Protein AF-0000000069516960 (afdb_homodimer)

Solvent-accessible surface area (backbone atoms only — not comparable to full-atom values): 20291 Å² total; per-residue (Å²): 134,79,60,69,44,75,90,79,41,52,69,69,58,47,50,52,51,50,52,52,50,37,55,74,71,63,52,59,61,65,49,45,39,64,56,49,42,73,34,39,52,69,73,59,33,48,58,57,66,70,44,62,74,88,46,57,49,35,44,70,58,50,51,49,53,52,35,54,74,70,60,59,41,35,65,50,21,46,49,44,39,75,62,63,73,78,55,90,90,55,54,47,60,55,44,50,53,53,38,50,51,22,46,48,46,19,35,56,63,68,68,46,87,42,47,67,51,46,53,29,34,56,50,27,52,53,51,58,70,71,52,55,68,70,62,50,58,71,48,50,82,53,53,81,68,61,42,47,42,68,62,49,20,52,54,51,44,50,52,52,53,54,49,55,51,51,59,61,67,56,64,84,62,77,74,68,72,83,128,132,80,60,69,42,76,88,78,40,52,68,70,57,48,48,52,50,49,51,51,50,36,54,73,69,63,53,60,61,64,48,45,37,64,57,49,42,72,34,41,53,70,73,58,33,49,58,58,66,71,45,61,75,90,47,57,49,34,46,69,58,51,52,49,52,53,36,56,74,69,61,60,42,33,66,50,21,46,50,45,41,74,64,64,73,79,54,90,91,56,52,47,59,56,44,50,52,52,37,49,51,22,45,49,46,19,34,56,63,70,69,44,87,42,45,69,51,46,54,28,35,55,50,26,52,53,52,57,71,71,52,54,69,69,62,49,58,70,48,48,81,53,53,80,67,59,43,48,42,68,60,50,21,53,54,51,44,49,51,52,53,55,49,53,52,52,58,62,69,56,64,81,64,78,73,67,73,82,127

InterPro domains:
  IPR038269 SCAN domain superfamily [G3DSA:1.10.4020.10] (69-161)

Foldseek 3Di:
DAADDCVVDNPLVVVLVLVVVCVVVPPDLQCSLVVNLVRYDPVLNVQLVPDDPVCSSPVVVSSVSSCVVVPVALVVLVCCLVPPDDDVPDDPVVVVSVNVSSVCSNCVRLPNDDDVLVVQQVVLVVVLVVDDPVLCVVCPPCSSNDSGVVVVCVSVVVVVVVVVVVVVVPDPPPPDDDD/DAADDCVVDNPLVVVVVLVVVCVVVPPDLQCSQVVNLVRYDPVLNVQLVPDDPVCSSPVVVSSVSSCVVVPVALVVLVCCLVPPDDDVPHDPVVVVSVNVSSVCSNCVRLPNDDDVLVVQQVVLVVVLVVDDPVLCVVCPPCSSNDSGVVVVCVSVVVVVVVVVVVVVVPDPPPPPDDD

Organism: Araneus ventricosus (NCBI:txid182803)

Structure (mmCIF, N/CA/C/O backbone):
data_AF-0000000069516960-model_v1
#
loop_
_entity.id
_entity.type
_entity.pdbx_description
1 polymer 'SCAN box domain-containing protein'
#
loop_
_atom_site.group_PDB
_atom_site.id
_atom_site.type_symbol
_atom_site.label_atom_id
_atom_site.label_alt_id
_atom_site.label_comp_id
_atom_site.label_asym_id
_atom_site.label_entity_id
_atom_site.label_seq_id
_atom_site.pdbx_PDB_ins_code
_atom_site.Cartn_x
_atom_site.Cartn_y
_atom_site.Cartn_z
_atom_site.occupancy
_atom_site.B_iso_or_equiv
_atom_site.auth_seq_id
_atom_site.auth_comp_id
_atom_site.auth_asym_id
_atom_site.auth_atom_id
_atom_site.pdbx_PDB_model_num
ATOM 1 N N . MET A 1 1 ? -5.438 26.172 19.438 1 83 1 MET A N 1
ATOM 2 C CA . MET A 1 1 ? -4.469 25.5 18.562 1 83 1 MET A CA 1
ATOM 3 C C . MET A 1 1 ? -3.23 26.359 18.359 1 83 1 MET A C 1
ATOM 5 O O . MET A 1 1 ? -3.328 27.594 18.312 1 83 1 MET A O 1
ATOM 9 N N . GLN A 1 2 ? -2.117 25.703 18.266 1 89.94 2 GLN A N 1
ATOM 10 C CA . GLN A 1 2 ? -0.841 26.391 18.062 1 89.94 2 GLN A CA 1
ATOM 11 C C . GLN A 1 2 ? -0.712 26.906 16.641 1 89.94 2 GLN A C 1
ATOM 13 O O . GLN A 1 2 ? -1.302 26.359 15.711 1 89.94 2 GLN A O 1
ATOM 18 N N . LYS A 1 3 ? 0.005 28.031 16.578 1 95.88 3 LYS A N 1
ATOM 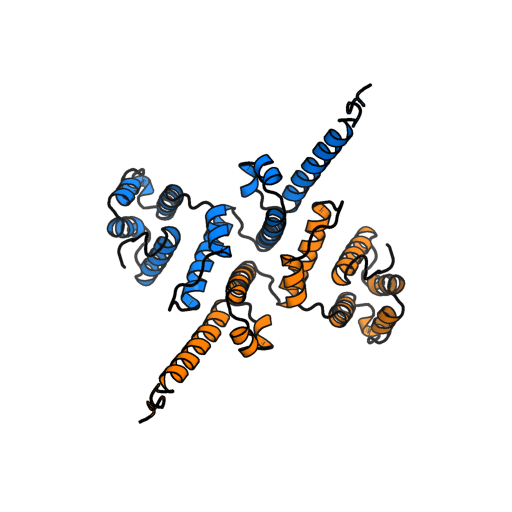19 C CA . LYS A 1 3 ? 0.281 28.594 15.258 1 95.88 3 LYS A CA 1
ATOM 20 C C . LYS A 1 3 ? 1.11 27.625 14.422 1 95.88 3 LYS A C 1
ATOM 22 O O . LYS A 1 3 ? 1.854 26.797 14.961 1 95.88 3 LYS A O 1
ATOM 27 N N . TYR A 1 4 ? 0.961 27.812 13.133 1 96.5 4 TYR A N 1
ATOM 28 C CA . TYR A 1 4 ? 1.667 26.938 12.203 1 96.5 4 TYR A CA 1
ATOM 29 C C . TYR A 1 4 ? 3.174 27.141 12.297 1 96.5 4 TYR A C 1
ATOM 31 O O . TYR A 1 4 ? 3.652 28.281 12.266 1 96.5 4 TYR A O 1
ATOM 39 N N . ASP A 1 5 ? 3.836 26.094 12.492 1 93.31 5 ASP A N 1
ATOM 40 C CA . ASP A 1 5 ? 5.293 26.031 12.484 1 93.31 5 ASP A CA 1
ATOM 41 C C . ASP A 1 5 ? 5.785 24.875 11.609 1 93.31 5 ASP A C 1
ATOM 43 O O . ASP A 1 5 ? 5.617 23.703 11.953 1 93.31 5 ASP A O 1
ATOM 47 N N . ALA A 1 6 ? 6.461 25.25 10.508 1 90.19 6 ALA A N 1
ATOM 48 C CA . ALA A 1 6 ? 6.906 24.281 9.516 1 90.19 6 ALA A CA 1
ATOM 49 C C . ALA A 1 6 ? 7.91 23.297 10.125 1 90.19 6 ALA A C 1
ATOM 51 O O . ALA A 1 6 ? 8.109 22.203 9.594 1 90.19 6 ALA A O 1
ATOM 52 N N . GLN A 1 7 ? 8.531 23.641 11.172 1 88.56 7 GLN A N 1
ATOM 53 C CA . GLN A 1 7 ? 9.523 22.781 11.82 1 88.56 7 GLN A CA 1
ATOM 54 C C . GLN A 1 7 ? 8.844 21.688 12.633 1 88.56 7 GLN A C 1
ATOM 56 O O . GLN A 1 7 ? 9.461 20.656 12.93 1 88.56 7 GLN A O 1
ATOM 61 N N . VAL A 1 8 ? 7.617 21.953 12.992 1 86.19 8 VAL A N 1
ATOM 62 C CA . VAL A 1 8 ? 6.891 21.031 13.844 1 86.19 8 VAL A CA 1
ATOM 63 C C . VAL A 1 8 ? 6.078 20.062 12.984 1 86.19 8 VAL A C 1
ATOM 65 O O . VAL A 1 8 ? 6.07 18.859 13.234 1 86.19 8 VAL A O 1
ATOM 68 N N . ALA A 1 9 ? 5.371 20.594 12.023 1 89.5 9 ALA A N 1
ATOM 69 C CA . ALA A 1 9 ? 4.512 19.781 11.164 1 89.5 9 ALA A CA 1
ATOM 70 C C . ALA A 1 9 ? 4.449 20.375 9.75 1 89.5 9 ALA A C 1
ATOM 72 O O . ALA A 1 9 ? 4.434 21.594 9.578 1 89.5 9 ALA A O 1
ATOM 73 N N . ASP A 1 10 ? 4.391 19.453 8.812 1 94.56 10 ASP A N 1
ATOM 74 C CA . ASP A 1 10 ? 4.18 20 7.469 1 94.56 10 ASP A CA 1
ATOM 75 C C . ASP A 1 10 ? 2.76 20.531 7.309 1 94.56 10 ASP A C 1
ATOM 77 O O . ASP A 1 10 ? 1.896 20.281 8.148 1 94.56 10 ASP A O 1
ATOM 81 N N . ILE A 1 11 ? 2.498 21.219 6.301 1 97.19 11 ILE A N 1
ATOM 82 C CA . ILE A 1 11 ? 1.261 21.969 6.113 1 97.19 11 ILE A CA 1
ATOM 83 C C . ILE A 1 11 ? 0.075 21.016 6.074 1 97.19 11 ILE A C 1
ATOM 85 O O . ILE A 1 11 ? -0.999 21.312 6.598 1 97.19 11 ILE A O 1
ATOM 89 N N . SER A 1 12 ? 0.239 19.859 5.414 1 97.88 12 SER A N 1
ATOM 90 C CA . SER A 1 12 ? -0.863 18.906 5.301 1 97.88 12 SER A CA 1
ATOM 91 C C . SER A 1 12 ? -1.293 18.391 6.668 1 97.88 12 SER A C 1
ATOM 93 O O . SER A 1 12 ? -2.488 18.312 6.961 1 97.88 12 SER A O 1
ATOM 95 N N . LEU A 1 13 ? -0.365 18.062 7.484 1 96.19 13 LEU A N 1
ATOM 96 C CA . LEU A 1 13 ? -0.66 17.578 8.828 1 96.19 13 LEU A CA 1
ATOM 97 C C . LEU A 1 13 ? -1.259 18.703 9.688 1 96.19 13 LEU A C 1
ATOM 99 O O . LEU A 1 13 ? -2.18 18.453 10.469 1 96.19 13 LEU A O 1
ATOM 103 N N . TYR A 1 14 ? -0.692 19.859 9.578 1 97.19 14 TYR A N 1
ATOM 104 C CA . TYR A 1 14 ? -1.235 21 10.312 1 97.19 14 TYR A CA 1
ATOM 105 C C . TYR A 1 14 ? -2.705 21.219 9.977 1 97.19 14 TYR A C 1
ATOM 107 O O . TYR A 1 14 ? -3.527 21.438 10.867 1 97.19 14 TYR A O 1
ATOM 115 N N . LEU A 1 15 ? -2.977 21.141 8.711 1 97.88 15 LEU A N 1
ATOM 116 C CA . LEU A 1 15 ? -4.352 21.328 8.266 1 97.88 15 LEU A CA 1
ATOM 117 C C . LEU A 1 15 ? -5.254 20.219 8.797 1 97.88 15 LEU A C 1
ATOM 119 O O . LEU A 1 15 ? -6.395 20.484 9.195 1 97.88 15 LEU A O 1
ATOM 123 N N . ALA A 1 16 ? -4.785 19.047 8.82 1 96.56 16 ALA A N 1
ATOM 124 C CA . ALA A 1 16 ? -5.562 17.922 9.367 1 96.56 16 ALA A CA 1
ATOM 125 C C . ALA A 1 16 ? -5.875 18.141 10.844 1 96.56 16 ALA A C 1
ATOM 127 O O . ALA A 1 16 ? -6.992 17.875 11.289 1 96.56 16 ALA A O 1
ATOM 128 N N . MET A 1 17 ? -4.914 18.609 11.562 1 95.25 17 MET A N 1
ATOM 129 C CA . MET A 1 17 ? -5.098 18.906 12.977 1 95.25 17 MET A CA 1
ATOM 130 C C . MET A 1 17 ? -6.082 20.047 13.172 1 95.25 17 MET A C 1
ATOM 132 O O . MET A 1 17 ? -6.941 20 14.055 1 95.25 17 MET A O 1
ATOM 136 N N . PHE A 1 18 ? -5.969 21.047 12.375 1 97.5 18 PHE A N 1
ATOM 137 C CA . PHE A 1 18 ? -6.883 22.188 12.414 1 97.5 18 PHE A CA 1
ATOM 138 C C . PHE A 1 18 ? -8.32 21.734 12.188 1 97.5 18 PHE A C 1
ATOM 140 O O . PHE A 1 18 ? -9.219 22.109 12.938 1 97.5 18 PHE A O 1
ATOM 147 N N . GLU A 1 19 ? -8.484 20.875 11.18 1 97 19 GLU A N 1
ATOM 148 C CA . GLU A 1 19 ? -9.812 20.375 10.836 1 97 19 GLU A CA 1
ATOM 149 C C . GLU A 1 19 ? -10.414 19.578 11.992 1 97 19 GLU A C 1
ATOM 151 O O . GLU A 1 19 ? -11.594 19.75 12.32 1 97 19 GLU A O 1
ATOM 156 N N . ARG A 1 20 ? -9.633 18.797 12.523 1 94.38 20 ARG A N 1
ATOM 157 C CA . ARG A 1 20 ? -10.102 18 13.648 1 94.38 20 ARG A CA 1
ATOM 158 C C . ARG A 1 20 ? -10.523 18.891 14.812 1 94.38 20 ARG A C 1
ATOM 160 O O . ARG A 1 20 ? -11.57 18.672 15.422 1 94.38 20 ARG A O 1
ATOM 167 N N . GLN A 1 21 ? -9.719 19.828 15.125 1 95.38 21 GLN A N 1
ATOM 168 C CA . GLN A 1 21 ? -10.016 20.75 16.219 1 95.38 21 GLN A CA 1
ATOM 169 C C . GLN A 1 21 ? -11.258 21.578 15.922 1 95.38 21 GLN A C 1
ATOM 171 O O . GLN A 1 21 ? -12.102 21.781 16.797 1 95.38 21 GLN A O 1
ATOM 176 N N . ALA A 1 22 ? -11.328 22.031 14.742 1 96.75 22 ALA A N 1
ATOM 177 C CA . ALA A 1 22 ? -12.484 22.812 14.328 1 96.75 22 ALA A CA 1
ATOM 178 C C . ALA A 1 22 ? -13.773 22.016 14.453 1 96.75 22 ALA A C 1
ATOM 180 O O . ALA A 1 22 ? -14.797 22.531 14.914 1 96.75 22 ALA A O 1
ATOM 181 N N . ARG A 1 23 ? -13.734 20.766 14.078 1 96.12 23 ARG A N 1
ATOM 182 C CA . ARG A 1 23 ? -14.906 19.906 14.18 1 96.12 23 ARG A CA 1
ATOM 183 C C . ARG A 1 23 ? -15.266 19.641 15.633 1 96.12 23 ARG A C 1
ATOM 185 O O . ARG A 1 23 ? -16.438 19.688 16 1 96.12 23 ARG A O 1
ATOM 192 N N . THR A 1 24 ? -14.281 19.375 16.391 1 95.56 24 THR A N 1
ATOM 193 C CA . THR A 1 24 ? -14.5 19.094 17.812 1 95.56 24 THR A CA 1
ATOM 194 C C . THR A 1 24 ? -15.094 20.312 18.516 1 95.56 24 THR A C 1
ATOM 196 O O . THR A 1 24 ? -15.961 20.172 19.375 1 95.56 24 THR A O 1
ATOM 199 N N . ALA A 1 25 ? -14.641 21.453 18.156 1 96.31 25 ALA A N 1
ATOM 200 C CA . ALA A 1 25 ? -15.117 22.719 18.734 1 96.31 25 ALA A CA 1
ATOM 201 C C . ALA A 1 25 ? -16.422 23.156 18.078 1 96.31 25 ALA A C 1
ATOM 203 O O . ALA A 1 25 ? -16.969 24.219 18.422 1 96.31 25 ALA A O 1
ATOM 204 N N . GLU A 1 26 ? -16.906 22.359 17.047 1 96.62 26 GLU A N 1
ATOM 205 C CA . GLU A 1 26 ? -18.172 22.578 16.359 1 96.62 26 GLU A CA 1
ATOM 206 C C . GLU A 1 26 ? -18.203 23.969 15.703 1 96.62 26 GLU A C 1
ATOM 208 O O . GLU A 1 26 ? -19.203 24.672 15.766 1 96.62 26 GLU A O 1
ATOM 213 N N . ILE A 1 27 ? -17.094 24.297 15.25 1 96.31 27 ILE A N 1
ATOM 214 C CA . ILE A 1 27 ? -17.016 25.547 14.484 1 96.31 27 ILE A CA 1
ATOM 215 C C . ILE A 1 27 ? -17.656 25.344 13.117 1 96.31 27 ILE A C 1
ATOM 217 O O . ILE A 1 27 ? -17.406 24.344 12.445 1 96.31 27 ILE A O 1
ATOM 221 N N . GLU A 1 28 ? -18.484 26.312 12.695 1 96.19 28 GLU A N 1
ATOM 222 C CA . GLU A 1 28 ? -19.094 26.25 11.367 1 96.19 28 GLU A CA 1
ATOM 223 C C . GLU A 1 28 ? -18.031 26.297 10.273 1 96.19 28 GLU A C 1
ATOM 225 O O . GLU A 1 28 ? -17.062 27.062 10.367 1 96.19 28 GLU A O 1
ATOM 230 N N . GLU A 1 29 ? -18.172 25.547 9.211 1 95.25 29 GLU A N 1
ATOM 231 C CA . GLU A 1 29 ? -17.188 25.453 8.148 1 95.25 29 GLU A CA 1
ATOM 232 C C . GLU A 1 29 ? -16.953 26.797 7.473 1 95.25 29 GLU A C 1
ATOM 234 O O . GLU A 1 29 ? -15.852 27.078 7 1 95.25 29 GLU A O 1
ATOM 239 N N . SER A 1 30 ? -18.016 27.594 7.445 1 93.44 30 SER A N 1
ATOM 240 C CA . SER A 1 30 ? -17.906 28.906 6.824 1 93.44 30 SER A CA 1
ATOM 241 C C . SER A 1 30 ? -16.922 29.797 7.562 1 93.44 30 SER A C 1
ATOM 243 O O . SER A 1 30 ? -16.438 30.781 7.02 1 93.44 30 SER A O 1
ATOM 245 N N . GLU A 1 31 ? -16.578 29.406 8.766 1 95.88 31 GLU A N 1
ATOM 246 C CA . GLU A 1 31 ? -15.664 30.203 9.586 1 95.88 31 GLU A CA 1
ATOM 247 C C . GLU A 1 31 ? -14.258 29.609 9.594 1 95.88 31 GLU A C 1
ATOM 249 O O . GLU A 1 31 ? -13.328 30.219 10.125 1 95.88 31 GLU A O 1
ATOM 254 N N . TRP A 1 32 ? -14.039 28.422 8.977 1 97.56 32 TRP A N 1
ATOM 255 C CA . TRP A 1 32 ? -12.773 27.688 9.047 1 97.56 32 TRP A CA 1
ATOM 256 C C . TRP A 1 32 ? -11.641 28.516 8.453 1 97.56 32 TRP A C 1
ATOM 258 O O . TRP A 1 32 ? -10.547 28.594 9.023 1 97.56 32 TRP A O 1
ATOM 268 N N . VAL A 1 33 ? -11.898 29.203 7.391 1 97.31 33 VAL A N 1
ATOM 269 C CA . VAL A 1 33 ? -10.852 29.922 6.676 1 97.31 33 VAL A CA 1
ATOM 270 C C . VAL A 1 33 ? -10.344 31.078 7.535 1 97.31 33 VAL A C 1
ATOM 272 O O . VAL A 1 33 ? -9.133 31.281 7.668 1 97.31 33 VAL A O 1
ATOM 275 N N . SER A 1 34 ? -11.273 31.844 8.086 1 95.31 34 SER A N 1
ATOM 276 C CA . SER A 1 34 ? -10.891 33 8.914 1 95.31 34 SER A CA 1
ATOM 277 C C . SER A 1 34 ? -10.094 32.531 10.133 1 95.31 34 SER A C 1
ATOM 279 O O . SER A 1 34 ? -9.117 33.188 10.516 1 95.31 34 SER A O 1
ATOM 281 N N . GLN A 1 35 ? -10.539 31.438 10.734 1 96.44 35 GLN A N 1
ATOM 282 C CA . GLN A 1 35 ? -9.82 30.906 11.891 1 96.44 35 GLN A CA 1
ATOM 283 C C . GLN A 1 35 ? -8.43 30.422 11.5 1 96.44 35 GLN A C 1
ATOM 285 O O . GLN A 1 35 ? -7.461 30.656 12.227 1 96.44 35 GLN A O 1
ATOM 290 N N . LEU A 1 36 ? -8.344 29.766 10.367 1 97.44 36 LEU A N 1
ATOM 291 C CA . LEU A 1 36 ? -7.074 29.25 9.883 1 97.44 36 LEU A CA 1
ATOM 292 C C . LEU A 1 36 ? -6.098 30.391 9.602 1 97.44 36 LEU A C 1
ATOM 294 O O . LEU A 1 36 ? -4.922 30.297 9.961 1 97.44 36 LEU A O 1
ATOM 298 N N . MET A 1 37 ? -6.539 31.453 9.023 1 96.12 37 MET A N 1
ATOM 299 C CA . MET A 1 37 ? -5.703 32.594 8.672 1 96.12 37 MET A CA 1
ATOM 300 C C . MET A 1 37 ? -5.035 33.188 9.914 1 96.12 37 MET A C 1
ATOM 302 O O . MET A 1 37 ? -3.889 33.625 9.852 1 96.12 37 MET A O 1
ATOM 306 N N . ALA A 1 38 ? -5.742 33.125 11.008 1 96.12 38 ALA A N 1
ATOM 307 C CA . ALA A 1 38 ? -5.238 33.688 12.258 1 96.12 38 ALA A CA 1
ATOM 308 C C . ALA A 1 38 ? -4.098 32.844 12.82 1 96.12 38 ALA A C 1
ATOM 310 O O . ALA A 1 38 ? -3.324 33.312 13.656 1 96.12 38 ALA A O 1
ATOM 311 N N . LEU A 1 39 ? -4.023 31.656 12.336 1 97.12 39 LEU A N 1
ATOM 312 C CA . LEU A 1 39 ? -3.045 30.719 12.875 1 97.12 39 LEU A CA 1
ATOM 313 C C . LEU A 1 39 ? -1.838 30.594 11.953 1 97.12 39 LEU A C 1
ATOM 315 O O . LEU A 1 39 ? -0.851 29.938 12.297 1 97.12 39 LEU A O 1
ATOM 319 N N . LEU A 1 40 ? -1.839 31.281 10.766 1 97.38 40 LEU A N 1
ATOM 320 C CA . LEU A 1 40 ? -0.785 31.125 9.766 1 97.38 40 LEU A CA 1
ATOM 321 C C . LEU A 1 40 ? 0.135 32.344 9.766 1 97.38 40 LEU A C 1
ATOM 323 O O . LEU A 1 40 ? -0.283 33.438 10.141 1 97.38 40 LEU A O 1
ATOM 327 N N . PRO A 1 41 ? 1.404 32.125 9.391 1 96.19 41 PRO A N 1
ATOM 328 C CA . PRO A 1 41 ? 2.283 33.281 9.172 1 96.19 41 PRO A CA 1
ATOM 329 C C . PRO A 1 41 ? 1.752 34.25 8.109 1 96.19 41 PRO A C 1
ATOM 331 O O . PRO A 1 41 ? 0.946 33.844 7.262 1 96.19 41 PRO A O 1
ATOM 334 N N . LEU A 1 42 ? 2.248 35.438 8.125 1 94.44 42 LEU A N 1
ATOM 335 C CA . LEU A 1 42 ? 1.75 36.5 7.285 1 94.44 42 LEU A CA 1
ATOM 336 C C . LEU A 1 42 ? 1.863 36.156 5.809 1 94.44 42 LEU A C 1
ATOM 338 O O . LEU A 1 42 ? 0.971 36.469 5.02 1 94.44 42 LEU A O 1
ATOM 342 N N . ASP A 1 43 ? 2.859 35.5 5.438 1 94.88 43 ASP A N 1
ATOM 343 C CA . ASP A 1 43 ? 3.074 35.188 4.027 1 94.88 43 ASP A CA 1
ATOM 344 C C . ASP A 1 43 ? 2.033 34.188 3.529 1 94.88 43 ASP A C 1
ATOM 346 O O . ASP A 1 43 ? 1.566 34.281 2.393 1 94.88 43 ASP A O 1
ATOM 350 N N . LEU A 1 44 ? 1.616 33.25 4.328 1 96.12 44 LEU A N 1
ATOM 351 C CA . LEU A 1 44 ? 0.593 32.281 3.955 1 96.12 44 LEU A CA 1
ATOM 352 C C . LEU A 1 44 ? -0.796 32.906 4.012 1 96.12 44 LEU A C 1
ATOM 354 O O . LEU A 1 44 ? -1.64 32.625 3.152 1 96.12 44 LEU A O 1
ATOM 358 N N . ALA A 1 45 ? -0.982 33.75 4.996 1 95.81 45 ALA A N 1
ATOM 359 C CA . ALA A 1 45 ? -2.25 34.469 5.078 1 95.81 45 ALA A CA 1
ATOM 360 C C . ALA A 1 45 ? -2.477 35.312 3.836 1 95.81 45 ALA A C 1
ATOM 362 O O . ALA A 1 45 ? -3.602 35.438 3.342 1 95.81 45 ALA A O 1
ATOM 363 N N . GLN A 1 46 ? -1.432 35.844 3.352 1 95.38 46 GLN A N 1
ATOM 364 C CA . GLN A 1 46 ? -1.509 36.719 2.176 1 95.38 46 GLN A CA 1
ATOM 365 C C . GLN A 1 46 ? -1.911 35.906 0.938 1 95.38 46 GLN A C 1
ATOM 367 O O . GLN A 1 46 ? -2.619 36.438 0.067 1 95.38 46 GLN A O 1
ATOM 372 N N . ILE A 1 47 ? -1.488 34.719 0.874 1 95.88 47 ILE A N 1
ATOM 373 C CA . ILE A 1 47 ? -1.86 33.844 -0.232 1 95.88 47 ILE A CA 1
ATOM 374 C C . ILE A 1 47 ? -3.373 33.625 -0.234 1 95.88 47 ILE A C 1
ATOM 376 O O . ILE A 1 47 ? -4.004 33.625 -1.293 1 95.88 47 ILE A O 1
ATOM 380 N N . ILE A 1 48 ? -3.914 33.5 0.899 1 96.31 48 ILE A N 1
ATOM 381 C CA . ILE A 1 48 ? -5.348 33.281 1.048 1 96.31 48 ILE A CA 1
ATOM 382 C C . ILE A 1 48 ? -6.113 34.562 0.694 1 96.31 48 ILE A C 1
ATOM 384 O O . ILE A 1 48 ? -7.117 34.5 -0.025 1 96.31 48 ILE A O 1
ATOM 388 N N . ILE A 1 49 ? -5.586 35.656 1.092 1 94.94 49 ILE A N 1
ATOM 389 C CA . ILE A 1 49 ? -6.254 36.938 0.895 1 94.94 49 ILE A CA 1
ATOM 390 C C . ILE A 1 49 ? -6.32 37.281 -0.596 1 94.94 49 ILE A C 1
ATOM 392 O O . ILE A 1 49 ? -7.27 37.906 -1.059 1 94.94 49 ILE A O 1
ATOM 396 N N . LYS A 1 50 ? -5.391 36.75 -1.317 1 95.44 50 LYS A N 1
ATOM 397 C CA . LYS A 1 50 ? -5.305 37.031 -2.746 1 95.44 50 LYS A CA 1
ATOM 398 C C . LYS A 1 50 ? -6.32 36.219 -3.535 1 95.44 50 LYS A C 1
ATOM 400 O O . LYS A 1 50 ? -6.562 36.5 -4.715 1 95.44 50 LYS A O 1
ATOM 405 N N . GLU A 1 51 ? -6.93 35.281 -2.855 1 95.44 51 GLU A N 1
ATOM 406 C CA . GLU A 1 51 ? -7.961 34.469 -3.51 1 95.44 51 GLU A CA 1
ATOM 407 C C . GLU A 1 51 ? -9.25 35.281 -3.693 1 95.44 51 GLU A C 1
ATOM 409 O O . GLU A 1 51 ? -9.523 36.188 -2.922 1 95.44 51 GLU A O 1
ATOM 414 N N . PRO A 1 52 ? -10.016 34.906 -4.773 1 94.75 52 PRO A N 1
ATOM 415 C CA . PRO A 1 52 ? -11.297 35.594 -4.973 1 94.75 52 PRO A CA 1
ATOM 416 C C . PRO A 1 52 ? -12.188 35.562 -3.732 1 94.75 52 PRO A C 1
ATOM 418 O O . PRO A 1 52 ? -12.195 34.562 -3.006 1 94.75 52 PRO A O 1
ATOM 421 N N . GLU A 1 53 ? -12.969 36.562 -3.523 1 91.5 53 GLU A N 1
ATOM 422 C CA . GLU A 1 53 ? -13.797 36.719 -2.328 1 91.5 53 GLU A CA 1
ATOM 423 C C . GLU A 1 53 ? -14.805 35.594 -2.195 1 91.5 53 GLU A C 1
ATOM 425 O O . GLU A 1 53 ? -15.133 35.188 -1.082 1 91.5 53 GLU A O 1
ATOM 430 N N . ASP A 1 54 ? -15.281 35.156 -3.285 1 92.44 54 ASP A N 1
ATOM 431 C CA . ASP A 1 54 ? -16.328 34.156 -3.262 1 92.44 54 ASP A CA 1
ATOM 432 C C . ASP A 1 54 ? -15.758 32.812 -2.797 1 92.44 54 ASP A C 1
ATOM 434 O O . ASP A 1 54 ? -16.516 31.906 -2.432 1 92.44 54 ASP A O 1
ATOM 438 N N . LYS A 1 55 ? -14.398 32.719 -2.713 1 92.44 55 LYS A N 1
ATOM 439 C CA . LYS A 1 55 ? -13.758 31.484 -2.314 1 92.44 55 LYS A CA 1
ATOM 440 C C . LYS A 1 55 ? -13.336 31.531 -0.848 1 92.44 55 LYS A C 1
ATOM 442 O O . LYS A 1 55 ? -12.906 30.516 -0.29 1 92.44 55 LYS A O 1
ATOM 447 N N . MET A 1 56 ? -13.547 32.594 -0.196 1 90.62 56 MET A N 1
ATOM 448 C CA . MET A 1 56 ? -13.047 32.812 1.162 1 90.62 56 MET A CA 1
ATOM 449 C C . MET A 1 56 ? -13.844 31.984 2.166 1 90.62 56 MET A C 1
ATOM 451 O O . MET A 1 56 ? -13.406 31.781 3.301 1 90.62 56 MET A O 1
ATOM 455 N N . LYS A 1 57 ? -14.969 31.406 1.788 1 92.69 57 LYS A N 1
ATOM 456 C CA . LYS A 1 57 ? -15.742 30.531 2.674 1 92.69 57 LYS A CA 1
ATOM 457 C C . LYS A 1 57 ? -15.617 29.078 2.266 1 92.69 57 LYS A C 1
ATOM 459 O O . LYS A 1 57 ? -16.188 28.188 2.906 1 92.69 57 LYS A O 1
ATOM 464 N N . ASP A 1 58 ? -14.867 28.922 1.241 1 96.06 58 ASP A N 1
ATOM 465 C CA . ASP A 1 58 ? -14.641 27.578 0.726 1 96.06 58 ASP A CA 1
ATOM 466 C C . ASP A 1 58 ? -13.336 26.984 1.262 1 96.06 58 ASP A C 1
ATOM 468 O O . ASP A 1 58 ? -12.297 27.062 0.602 1 96.06 58 ASP A O 1
ATOM 472 N N . TYR A 1 59 ? -13.422 26.328 2.369 1 97.38 59 TYR A N 1
ATOM 473 C CA . TYR A 1 59 ? -12.234 25.797 3.025 1 97.38 59 TYR A CA 1
ATOM 474 C C . TYR A 1 59 ? -11.492 24.812 2.115 1 97.38 59 TYR A C 1
ATOM 476 O O . TYR A 1 59 ? -10.266 24.812 2.076 1 97.38 59 TYR A O 1
ATOM 484 N N . LEU A 1 60 ? -12.227 24.016 1.402 1 95.62 60 LEU A N 1
ATOM 485 C CA . LEU A 1 60 ? -11.609 23.016 0.542 1 95.62 60 LEU A CA 1
ATOM 486 C C . LEU A 1 60 ? -10.758 23.672 -0.535 1 95.62 60 LEU A C 1
ATOM 488 O O . LEU A 1 60 ? -9.672 23.172 -0.863 1 95.62 60 LEU A O 1
ATOM 492 N N . HIS A 1 61 ? -11.305 24.766 -1.035 1 96.75 61 HIS A N 1
ATOM 493 C CA . HIS A 1 61 ? -10.547 25.5 -2.031 1 96.75 61 HIS A CA 1
ATOM 494 C C . HIS A 1 61 ? -9.258 26.062 -1.436 1 96.75 61 HIS A C 1
ATOM 496 O O . HIS A 1 61 ? -8.18 25.906 -2.018 1 96.75 61 HIS A O 1
ATOM 502 N N . ILE A 1 62 ? -9.328 26.656 -0.3 1 97.56 62 ILE A N 1
ATOM 503 C CA . ILE A 1 62 ? -8.188 27.281 0.357 1 97.56 62 ILE A CA 1
ATOM 504 C C . ILE A 1 62 ? -7.16 26.219 0.735 1 97.56 62 ILE A C 1
ATOM 506 O O . ILE A 1 62 ? -5.957 26.422 0.572 1 97.56 62 ILE A O 1
ATOM 510 N N . LYS A 1 63 ? -7.664 25.141 1.294 1 97.38 63 LYS A N 1
ATOM 511 C CA . LYS A 1 63 ? -6.797 24.016 1.588 1 97.38 63 LYS A CA 1
ATOM 512 C C . LYS A 1 63 ? -5.996 23.594 0.355 1 97.38 63 LYS A C 1
ATOM 514 O O . LYS A 1 63 ? -4.785 23.375 0.44 1 97.38 63 LYS A O 1
ATOM 519 N N . GLY A 1 64 ? -6.66 23.5 -0.777 1 96.62 64 GLY A N 1
ATOM 520 C CA . GLY A 1 64 ? -6.004 23.156 -2.029 1 96.62 64 GLY A CA 1
ATOM 521 C C . GLY A 1 64 ? -4.914 24.141 -2.42 1 96.62 64 GLY A C 1
ATOM 522 O O . GLY A 1 64 ? -3.83 23.734 -2.842 1 96.62 64 GLY A O 1
ATOM 523 N N . VAL A 1 65 ? -5.199 25.422 -2.264 1 96.94 65 VAL A N 1
ATOM 524 C CA . VAL A 1 65 ? -4.258 26.484 -2.596 1 96.94 65 VAL A CA 1
ATOM 525 C C . VAL A 1 65 ? -3.002 26.344 -1.735 1 96.94 65 VAL A C 1
ATOM 527 O O . VAL A 1 65 ? -1.882 26.453 -2.238 1 96.94 65 VAL A O 1
ATOM 530 N N . LEU A 1 66 ? -3.191 26.094 -0.47 1 97.38 66 LEU A N 1
ATOM 531 C CA . LEU A 1 66 ? -2.072 25.969 0.457 1 97.38 66 LEU A CA 1
ATOM 532 C C . LEU A 1 66 ? -1.24 24.734 0.144 1 97.38 66 LEU A C 1
ATOM 534 O O . LEU A 1 66 ? -0.009 24.797 0.116 1 97.38 66 LEU A O 1
ATOM 538 N N . LEU A 1 67 ? -1.877 23.625 -0.09 1 97.56 67 LEU A N 1
ATOM 539 C CA . LEU A 1 67 ? -1.175 22.391 -0.415 1 97.56 67 LEU A CA 1
ATOM 540 C C . LEU A 1 67 ? -0.349 22.562 -1.687 1 97.56 67 LEU A C 1
ATOM 542 O O . LEU A 1 67 ? 0.775 22.062 -1.77 1 97.56 67 LEU A O 1
ATOM 546 N N . GLU A 1 68 ? -0.938 23.297 -2.648 1 95.75 68 GLU A N 1
ATOM 547 C CA . GLU A 1 68 ? -0.226 23.547 -3.896 1 95.75 68 GLU A CA 1
ATOM 548 C C . GLU A 1 68 ? 1.016 24.406 -3.658 1 95.75 68 GLU A C 1
ATOM 550 O O . GLU A 1 68 ? 2.072 24.156 -4.238 1 95.75 68 GLU A O 1
ATOM 555 N N . ARG A 1 69 ? 0.851 25.375 -2.855 1 95.5 69 ARG A N 1
ATOM 556 C CA . ARG A 1 69 ? 1.961 26.266 -2.529 1 95.5 69 ARG A CA 1
ATOM 557 C C . ARG A 1 69 ? 3.141 25.484 -1.965 1 95.5 69 ARG A C 1
ATOM 559 O O . ARG A 1 69 ? 4.297 25.828 -2.209 1 95.5 69 ARG A O 1
ATOM 566 N N . PHE A 1 70 ? 2.863 24.453 -1.214 1 96.69 70 PHE A N 1
ATOM 567 C CA . PHE A 1 70 ? 3.906 23.672 -0.567 1 96.69 70 PHE A CA 1
ATOM 568 C C . PHE A 1 70 ? 4.223 22.422 -1.378 1 96.69 70 PHE A C 1
ATOM 570 O O . PHE A 1 70 ? 4.844 21.484 -0.87 1 96.69 70 PHE A O 1
ATOM 577 N N . LYS A 1 71 ? 3.709 22.297 -2.611 1 95.75 71 LYS A N 1
ATOM 578 C CA . LYS A 1 71 ? 3.99 21.234 -3.564 1 95.75 71 LYS A CA 1
ATOM 579 C C . LYS A 1 71 ? 3.586 19.875 -3 1 95.75 71 LYS A C 1
ATOM 581 O O . LYS A 1 71 ? 4.32 18.891 -3.145 1 95.75 71 LYS A O 1
ATOM 586 N N . MET A 1 72 ? 2.494 19.938 -2.307 1 96.19 72 MET A N 1
ATOM 587 C CA . MET A 1 72 ? 1.936 18.703 -1.792 1 96.19 72 MET A CA 1
ATOM 588 C C . MET A 1 72 ? 1.122 17.984 -2.865 1 96.19 72 MET A C 1
ATOM 590 O O . MET A 1 72 ? -0.107 17.938 -2.797 1 96.19 72 MET A O 1
ATOM 594 N N . LYS A 1 73 ? 1.821 17.359 -3.76 1 94.75 73 LYS A N 1
ATOM 595 C CA . LYS A 1 73 ? 1.225 16.562 -4.828 1 94.75 73 LYS A CA 1
ATOM 596 C C . LYS A 1 73 ? 1.015 15.125 -4.387 1 94.75 73 LYS A C 1
ATOM 598 O O . LYS A 1 73 ? 1.578 14.688 -3.381 1 94.75 73 LYS A O 1
ATOM 603 N N . PRO A 1 74 ? 0.216 14.391 -5.105 1 95.31 74 PRO A N 1
ATOM 604 C CA . PRO A 1 74 ? -0.028 12.992 -4.73 1 95.31 74 PRO A CA 1
ATOM 605 C C . PRO A 1 74 ? 1.262 12.211 -4.508 1 95.31 74 PRO A C 1
ATOM 607 O O . PRO A 1 74 ? 1.361 11.438 -3.549 1 95.31 74 PRO A O 1
ATOM 610 N N . GLU A 1 75 ? 2.203 12.492 -5.336 1 94.12 75 GLU A N 1
ATOM 611 C CA . GLU A 1 75 ? 3.477 11.789 -5.195 1 94.12 75 GLU A CA 1
ATOM 612 C C . GLU A 1 75 ? 4.168 12.164 -3.887 1 94.12 75 GLU A C 1
ATOM 614 O O . GLU A 1 75 ? 4.797 11.312 -3.246 1 94.12 75 GLU A O 1
ATOM 619 N N . THR A 1 76 ? 4.086 13.391 -3.512 1 96.75 76 THR A N 1
ATOM 620 C CA . THR A 1 76 ? 4.664 13.812 -2.244 1 96.75 76 THR A CA 1
ATOM 621 C C . THR A 1 76 ? 3.986 13.109 -1.073 1 96.75 76 THR A C 1
ATOM 623 O O . THR A 1 76 ? 4.656 12.656 -0.143 1 96.75 76 THR A O 1
ATOM 626 N N . PHE A 1 77 ? 2.664 13.023 -1.149 1 97.69 77 PHE A N 1
ATOM 627 C CA . PHE A 1 77 ? 1.901 12.32 -0.125 1 97.69 77 PHE A CA 1
ATOM 628 C C . PHE A 1 77 ? 2.291 10.844 -0.077 1 97.69 77 PHE A C 1
ATOM 630 O O . PHE A 1 77 ? 2.441 10.273 1.004 1 97.69 77 PHE A O 1
ATOM 637 N N . ARG A 1 78 ? 2.453 10.211 -1.231 1 97.5 78 ARG A N 1
ATOM 638 C CA . ARG A 1 78 ? 2.859 8.812 -1.305 1 97.5 78 ARG A CA 1
ATOM 639 C C . ARG A 1 78 ? 4.195 8.594 -0.6 1 97.5 78 ARG A C 1
ATOM 641 O O . ARG A 1 78 ? 4.344 7.645 0.179 1 97.5 78 ARG A O 1
ATOM 648 N N . VAL A 1 79 ? 5.141 9.492 -0.868 1 96.62 79 VAL A N 1
ATOM 649 C CA . VAL A 1 79 ? 6.473 9.398 -0.285 1 96.62 79 VAL A CA 1
ATOM 650 C C . VAL A 1 79 ? 6.3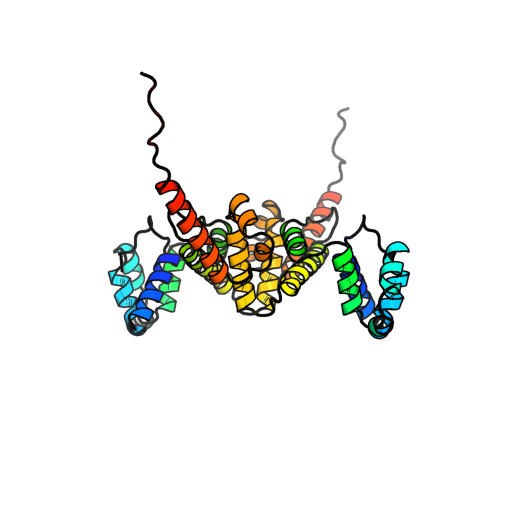87 9.547 1.231 1 96.62 79 VAL A C 1
ATOM 652 O O . VAL A 1 79 ? 6.988 8.766 1.974 1 96.62 79 VAL A O 1
ATOM 655 N N . LYS A 1 80 ? 5.641 10.469 1.688 1 97.56 80 LYS A N 1
ATOM 656 C CA . LYS A 1 80 ? 5.48 10.664 3.125 1 97.56 80 LYS A CA 1
ATOM 657 C C . LYS A 1 80 ? 4.773 9.484 3.771 1 97.56 80 LYS A C 1
ATOM 659 O O . LYS A 1 80 ? 5.137 9.055 4.871 1 97.56 80 LYS A O 1
ATOM 664 N N . PHE A 1 81 ? 3.818 8.914 3.078 1 98.5 81 PHE A N 1
ATOM 665 C CA . PHE A 1 81 ? 3.1 7.758 3.588 1 98.5 81 PHE A CA 1
ATOM 666 C C . PHE A 1 81 ? 4.047 6.578 3.791 1 98.5 81 PHE A C 1
ATOM 668 O O . PHE A 1 81 ? 3.92 5.836 4.766 1 98.5 81 PHE A O 1
ATOM 675 N N . THR A 1 82 ? 4.953 6.449 2.891 1 97 82 THR A N 1
ATOM 676 C CA . THR A 1 82 ? 5.789 5.254 2.895 1 97 82 THR A CA 1
ATOM 677 C C . THR A 1 82 ? 7.062 5.484 3.701 1 97 82 THR A C 1
ATOM 679 O O . THR A 1 82 ? 7.656 4.535 4.219 1 97 82 THR A O 1
ATOM 682 N N . GLN A 1 83 ? 7.43 6.766 3.904 1 96.75 83 GLN A N 1
ATOM 683 C CA . GLN A 1 83 ? 8.758 7 4.457 1 96.75 83 GLN A CA 1
ATOM 684 C C . GLN A 1 83 ? 8.68 7.75 5.781 1 96.75 83 GLN A C 1
ATOM 686 O O . GLN A 1 83 ? 9.656 7.797 6.531 1 96.75 83 GLN A O 1
ATOM 691 N N . HIS A 1 84 ? 7.57 8.375 6.059 1 96.38 84 HIS A N 1
ATOM 692 C CA . HIS A 1 84 ? 7.426 9.133 7.293 1 96.38 84 HIS A CA 1
ATOM 693 C C . HIS A 1 84 ? 7.742 8.273 8.508 1 96.38 84 HIS A C 1
ATOM 695 O O . HIS A 1 84 ? 7.332 7.113 8.578 1 96.38 84 HIS A O 1
ATOM 701 N N . GLN A 1 85 ? 8.5 8.867 9.453 1 94.81 85 GLN A N 1
ATOM 702 C CA . GLN A 1 85 ? 8.93 8.141 10.641 1 94.81 85 GLN A CA 1
ATOM 703 C C . GLN A 1 85 ? 8.258 8.688 11.898 1 94.81 85 GLN A C 1
ATOM 705 O O . GLN A 1 85 ? 7.949 9.883 11.977 1 94.81 85 GLN A O 1
ATOM 710 N N . ARG A 1 86 ? 8.133 7.805 12.758 1 94.94 86 ARG A N 1
ATOM 711 C CA . ARG A 1 86 ? 7.602 8.188 14.062 1 94.94 86 ARG A CA 1
ATOM 712 C C . ARG A 1 86 ? 8.602 9.047 14.828 1 94.94 86 ARG A C 1
ATOM 714 O O . ARG A 1 86 ? 9.789 8.727 14.883 1 94.94 86 ARG A O 1
ATOM 721 N N . LYS A 1 87 ? 8.102 10.117 15.406 1 91.88 87 LYS A N 1
ATOM 722 C CA . LYS A 1 87 ? 8.961 10.984 16.203 1 91.88 87 LYS A CA 1
ATOM 723 C C . LYS A 1 87 ? 9.234 10.375 17.578 1 91.88 87 LYS A C 1
ATOM 725 O O . LYS A 1 87 ? 8.445 9.57 18.078 1 91.88 87 LYS A O 1
ATOM 730 N N . SER A 1 88 ? 10.414 10.797 18.141 1 90.38 88 SER A N 1
ATOM 731 C CA . SER A 1 88 ? 10.758 10.336 19.484 1 90.38 88 SER A CA 1
ATOM 732 C C . SER A 1 88 ? 9.664 10.688 20.484 1 90.38 88 SER A C 1
ATOM 734 O O . SER A 1 88 ? 9.211 11.836 20.531 1 90.38 88 SER A O 1
ATOM 736 N N . GLY A 1 89 ? 9.242 9.688 21.203 1 89.94 89 GLY A N 1
ATOM 737 C CA . GLY A 1 89 ? 8.258 9.93 22.25 1 89.94 89 GLY A CA 1
ATOM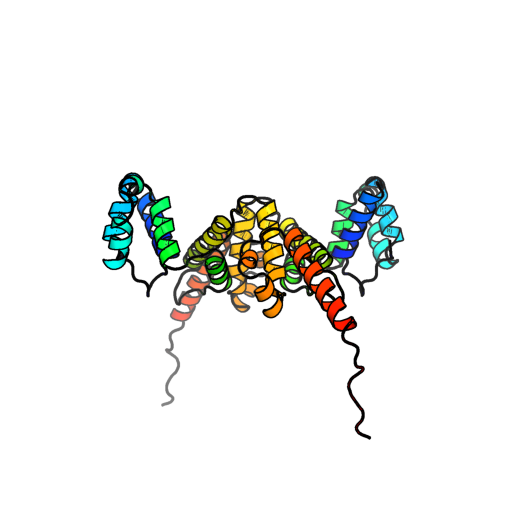 738 C C . GLY A 1 89 ? 6.836 9.977 21.734 1 89.94 89 GLY A C 1
ATOM 739 O O . GLY A 1 89 ? 5.887 10.078 22.516 1 89.94 89 GLY A O 1
ATOM 740 N N . GLU A 1 90 ? 6.695 9.945 20.484 1 94.25 90 GLU A N 1
ATOM 741 C CA . GLU A 1 90 ? 5.371 10 19.875 1 94.25 90 GLU A CA 1
ATOM 742 C C . GLU A 1 90 ? 4.629 8.68 20.047 1 94.25 90 GLU A C 1
ATOM 744 O O . GLU A 1 90 ? 5.219 7.609 19.906 1 94.25 90 GLU A O 1
ATOM 749 N N . LEU A 1 91 ? 3.301 8.805 20.344 1 96.31 91 LEU A N 1
ATOM 750 C CA . LEU A 1 91 ? 2.473 7.605 20.438 1 96.31 91 LEU A CA 1
ATOM 751 C C . LEU A 1 91 ? 2.199 7.027 19.047 1 96.31 91 LEU A C 1
ATOM 753 O O . LEU A 1 91 ? 2.193 7.758 18.062 1 96.31 91 LEU A O 1
ATOM 757 N N . TRP A 1 92 ? 1.959 5.75 19.031 1 97.38 92 TRP A N 1
ATOM 758 C CA . TRP A 1 92 ? 1.646 5.082 17.781 1 97.38 92 TRP A CA 1
ATOM 759 C C . TRP A 1 92 ? 0.331 5.594 17.203 1 97.38 92 TRP A C 1
ATOM 761 O O . TRP A 1 92 ? 0.177 5.691 15.984 1 97.38 92 TRP A O 1
ATOM 771 N N . LYS A 1 93 ? -0.598 5.938 18.078 1 97.44 93 LYS A N 1
ATOM 772 C CA . LYS A 1 93 ? -1.875 6.48 17.625 1 97.44 93 LYS A CA 1
ATOM 773 C C . LYS A 1 93 ? -1.676 7.773 16.844 1 97.44 93 LYS A C 1
ATOM 775 O O . LYS A 1 93 ? -2.404 8.047 15.883 1 97.44 93 LYS A O 1
ATOM 780 N N . GLU A 1 94 ? -0.688 8.531 17.25 1 95.88 94 GLU A N 1
ATOM 781 C CA . GLU A 1 94 ? -0.378 9.781 16.562 1 95.88 94 GLU A CA 1
ATOM 782 C C . GLU A 1 94 ? 0.235 9.508 15.188 1 95.88 94 GLU A C 1
ATOM 784 O O . GLU A 1 94 ? -0.117 10.164 14.211 1 95.88 94 GLU A O 1
ATOM 789 N N . LEU A 1 95 ? 1.152 8.547 15.141 1 97.31 95 LEU A N 1
ATOM 790 C CA . LEU A 1 95 ? 1.733 8.172 13.852 1 97.31 95 LEU A CA 1
ATOM 791 C C . LEU A 1 95 ? 0.652 7.711 12.883 1 97.31 95 LEU A C 1
ATOM 793 O O . LEU A 1 95 ? 0.682 8.07 11.703 1 97.31 95 LEU A O 1
ATOM 797 N N . ILE A 1 96 ? -0.264 6.938 13.352 1 98.25 96 ILE A N 1
ATOM 798 C CA . ILE A 1 96 ? -1.33 6.402 12.516 1 98.25 96 ILE A CA 1
ATOM 799 C C . ILE A 1 96 ? -2.174 7.547 11.961 1 98.25 96 ILE A C 1
ATOM 801 O O . ILE A 1 96 ? -2.576 7.523 10.797 1 98.25 96 ILE A O 1
ATOM 805 N N . PHE A 1 97 ? -2.43 8.516 12.805 1 96.69 97 PHE A N 1
ATOM 806 C CA . PHE A 1 97 ? -3.137 9.711 12.352 1 96.69 97 PHE A CA 1
ATOM 807 C C . PHE A 1 97 ? -2.385 10.383 11.211 1 96.69 97 PHE A C 1
ATOM 809 O O . PHE A 1 97 ? -2.988 10.781 10.211 1 96.69 97 PHE A O 1
ATOM 816 N N . GLU A 1 98 ? -1.106 10.492 11.367 1 97.75 98 GLU A N 1
ATOM 817 C CA . GLU A 1 98 ? -0.275 11.133 10.352 1 97.75 98 GLU A CA 1
ATOM 818 C C . GLU A 1 98 ? -0.268 10.336 9.055 1 97.75 98 GLU A C 1
ATOM 820 O O . GLU A 1 98 ? -0.421 10.906 7.969 1 97.75 98 GLU A O 1
ATOM 825 N N . LEU A 1 99 ? -0.137 9.039 9.195 1 98.5 99 LEU A N 1
ATOM 826 C CA . LEU A 1 99 ? -0.103 8.172 8.023 1 98.5 99 LEU A CA 1
ATOM 827 C C . LEU A 1 99 ? -1.451 8.172 7.309 1 98.5 99 LEU A C 1
ATOM 829 O O . LEU A 1 99 ? -1.507 8.117 6.078 1 98.5 99 LEU A O 1
ATOM 833 N N . ARG A 1 100 ? -2.508 8.227 8.062 1 98.5 100 ARG A N 1
ATOM 834 C CA . ARG A 1 100 ? -3.836 8.312 7.469 1 98.5 100 ARG A CA 1
ATOM 835 C C . ARG A 1 100 ? -3.979 9.578 6.629 1 98.5 100 ARG A C 1
ATOM 837 O O . ARG A 1 100 ? -4.52 9.531 5.52 1 98.5 100 ARG A O 1
ATOM 844 N N . ASN A 1 101 ? -3.486 10.641 7.184 1 97.88 101 ASN A N 1
ATOM 845 C CA . ASN A 1 101 ? -3.506 11.906 6.453 1 97.88 101 ASN A CA 1
ATOM 846 C C . ASN A 1 101 ? -2.752 11.797 5.133 1 97.88 101 ASN A C 1
ATOM 848 O O . ASN A 1 101 ? -3.248 12.234 4.09 1 97.88 101 ASN A O 1
ATOM 852 N N . TYR A 1 102 ? -1.616 11.195 5.207 1 98.56 102 TYR A N 1
ATOM 853 C CA . TYR A 1 102 ? -0.794 11.086 4.008 1 98.56 102 TYR A CA 1
ATOM 854 C C . TYR A 1 102 ? -1.423 10.133 3 1 98.56 102 TYR A C 1
ATOM 856 O O . TYR A 1 102 ? -1.438 10.406 1.798 1 98.56 102 TYR A O 1
ATOM 864 N N . LEU A 1 103 ? -1.95 9.047 3.447 1 98.81 103 LEU A N 1
ATOM 865 C CA . LEU A 1 103 ? -2.617 8.109 2.553 1 98.81 103 LEU A CA 1
ATOM 866 C C . LEU A 1 103 ? -3.801 8.773 1.855 1 98.81 103 LEU A C 1
ATOM 868 O O . LEU A 1 103 ? -3.953 8.656 0.637 1 98.81 103 LEU A O 1
ATOM 872 N N . GLU A 1 104 ? -4.543 9.445 2.619 1 98.06 104 GLU A N 1
ATOM 873 C CA . GLU A 1 104 ? -5.73 10.086 2.062 1 98.06 104 GLU A CA 1
ATOM 874 C C . GLU A 1 104 ? -5.355 11.188 1.072 1 98.06 104 GLU A C 1
ATOM 876 O O . GLU A 1 104 ? -5.988 11.328 0.026 1 98.06 104 GLU A O 1
ATOM 881 N N . GLY A 1 105 ? -4.309 11.953 1.434 1 97.69 105 GLY A N 1
ATOM 882 C CA . GLY A 1 105 ? -3.809 12.93 0.48 1 97.69 105 GLY A CA 1
ATOM 883 C C . GLY A 1 105 ? -3.355 12.312 -0.828 1 97.69 105 GLY A C 1
ATOM 884 O O . GLY A 1 105 ? -3.586 12.875 -1.9 1 97.69 105 GLY A O 1
ATOM 885 N N . TRP A 1 106 ? -2.807 11.125 -0.712 1 97.94 106 TRP A N 1
ATOM 886 C CA . TRP A 1 106 ? -2.328 10.398 -1.88 1 97.94 106 TRP A CA 1
ATOM 887 C C . TRP A 1 106 ? -3.494 9.914 -2.738 1 97.94 106 TRP A C 1
ATOM 889 O O . TRP A 1 106 ? -3.623 10.312 -3.898 1 97.94 106 TRP A O 1
ATOM 899 N N . ILE A 1 107 ? -4.402 9.219 -2.182 1 98.12 107 ILE A N 1
ATOM 900 C CA . ILE A 1 107 ? -5.441 8.555 -2.965 1 98.12 107 ILE A CA 1
ATOM 901 C C . ILE A 1 107 ? -6.453 9.586 -3.461 1 98.12 107 ILE A C 1
ATOM 903 O O . ILE A 1 107 ? -7.004 9.445 -4.555 1 98.12 107 ILE A O 1
ATOM 907 N N . ASP A 1 108 ? -6.664 10.711 -2.713 1 95.88 108 ASP A N 1
ATOM 908 C CA . ASP A 1 108 ? -7.543 11.781 -3.176 1 95.88 108 ASP A CA 1
ATOM 909 C C . ASP A 1 1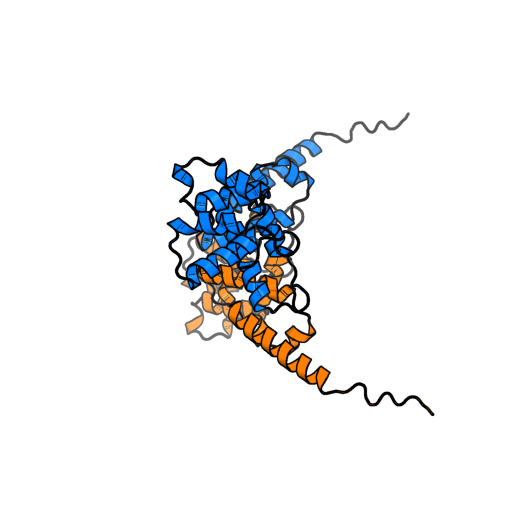08 ? -6.949 12.492 -4.395 1 95.88 108 ASP A C 1
ATOM 911 O O . ASP A 1 108 ? -7.676 12.828 -5.332 1 95.88 108 ASP A O 1
ATOM 915 N N . GLY A 1 109 ? -5.699 12.688 -4.301 1 95.31 109 GLY A N 1
ATOM 916 C CA . GLY A 1 109 ? -5.023 13.398 -5.375 1 95.31 109 GLY A CA 1
ATOM 917 C C . GLY A 1 109 ? -5.078 12.664 -6.699 1 95.31 109 GLY A C 1
ATOM 918 O O . GLY A 1 109 ? -5.027 13.281 -7.762 1 95.31 109 GLY A O 1
ATOM 919 N N . VAL A 1 110 ? -5.207 11.328 -6.633 1 96 110 VAL A N 1
ATOM 920 C CA . VAL A 1 110 ? -5.246 10.547 -7.863 1 96 110 VAL A CA 1
ATOM 921 C C . VAL A 1 110 ? -6.664 10.023 -8.102 1 96 110 VAL A C 1
ATOM 923 O O . VAL A 1 110 ? -6.871 9.109 -8.906 1 96 110 VAL A O 1
ATOM 926 N N . LYS A 1 111 ? -7.594 10.492 -7.312 1 96.25 111 LYS A N 1
ATOM 927 C CA . LYS A 1 111 ? -9.023 10.258 -7.465 1 96.25 111 LYS A CA 1
ATOM 928 C C . LYS A 1 111 ? -9.359 8.773 -7.305 1 96.25 111 LYS A C 1
ATOM 930 O O . LYS A 1 111 ? -10.133 8.219 -8.094 1 96.25 111 LYS A O 1
ATOM 935 N N . VAL A 1 112 ? -8.758 8.141 -6.379 1 97.81 112 VAL A N 1
ATOM 936 C CA . VAL A 1 112 ? -9.062 6.762 -6.012 1 97.81 112 VAL A CA 1
ATOM 937 C C . VAL A 1 112 ? -10.039 6.746 -4.836 1 97.81 112 VAL A C 1
ATOM 939 O O . VAL A 1 112 ? -9.719 7.242 -3.752 1 97.81 112 VAL A O 1
ATOM 942 N N . ASN A 1 113 ? -11.219 6.18 -5.098 1 97.12 113 ASN A N 1
ATOM 943 C CA . ASN A 1 113 ? -12.242 6.25 -4.059 1 97.12 113 ASN A CA 1
ATOM 944 C C . ASN A 1 113 ? -13.008 4.938 -3.934 1 97.12 113 ASN A C 1
ATOM 946 O O . ASN A 1 113 ? -14.023 4.867 -3.242 1 97.12 113 ASN A O 1
ATOM 950 N N . GLU A 1 114 ? -12.539 3.949 -4.641 1 98 114 GLU A N 1
ATOM 951 C CA . GLU A 1 114 ? -13.211 2.652 -4.605 1 98 114 GLU A CA 1
ATOM 952 C C . GLU A 1 114 ? -12.227 1.531 -4.281 1 98 114 GLU A C 1
ATOM 954 O O . GLU A 1 114 ? -11.023 1.66 -4.527 1 98 114 GLU A O 1
ATOM 959 N N . PHE A 1 115 ? -12.805 0.436 -3.795 1 98.44 115 PHE A N 1
ATOM 960 C CA . PHE A 1 115 ? -12.031 -0.722 -3.371 1 98.44 115 PHE A CA 1
ATOM 961 C C . PHE A 1 115 ? -11.156 -1.238 -4.512 1 98.44 115 PHE A C 1
ATOM 963 O O . PHE A 1 115 ? -9.945 -1.392 -4.355 1 98.44 115 PHE A O 1
ATOM 970 N N . GLU A 1 116 ? -11.688 -1.45 -5.699 1 98.06 116 GLU A N 1
ATOM 971 C CA . GLU A 1 116 ? -10.969 -2.018 -6.832 1 98.06 116 GLU A CA 1
ATOM 972 C C . GLU A 1 116 ? -9.883 -1.061 -7.332 1 98.06 116 GLU A C 1
ATOM 974 O O . GLU A 1 116 ? -8.789 -1.49 -7.703 1 98.06 116 GLU A O 1
ATOM 979 N N . THR A 1 117 ? -10.203 0.204 -7.32 1 97.94 117 THR A N 1
ATOM 980 C CA . THR A 1 117 ? -9.227 1.181 -7.801 1 97.94 117 THR A CA 1
ATOM 981 C C . THR A 1 117 ? -8.062 1.317 -6.824 1 97.94 117 THR A C 1
ATOM 983 O O . THR A 1 117 ? -6.93 1.562 -7.234 1 97.94 117 THR A O 1
ATOM 986 N N . LEU A 1 118 ? -8.398 1.118 -5.531 1 98.69 118 LEU A N 1
ATOM 987 C CA . LEU A 1 118 ? -7.32 1.149 -4.547 1 98.69 118 LEU A CA 1
ATOM 988 C C . LEU A 1 118 ? -6.398 -0.057 -4.711 1 98.69 118 LEU A C 1
ATOM 990 O O . LEU A 1 118 ? -5.18 0.069 -4.602 1 98.69 118 LEU A O 1
ATOM 994 N N . LYS A 1 119 ? -6.973 -1.24 -4.988 1 98.69 119 LYS A N 1
ATOM 995 C CA . LYS A 1 119 ? -6.164 -2.416 -5.305 1 98.69 119 LYS A CA 1
ATOM 996 C C . LYS A 1 119 ? -5.238 -2.145 -6.488 1 98.69 119 LYS A C 1
ATOM 998 O O . LYS A 1 119 ? -4.051 -2.471 -6.441 1 98.69 119 LYS A O 1
ATOM 1003 N N . ASN A 1 120 ? -5.855 -1.533 -7.453 1 98.62 120 ASN A N 1
ATOM 1004 C CA . ASN A 1 120 ? -5.086 -1.195 -8.648 1 98.62 120 ASN A CA 1
ATOM 1005 C C . ASN A 1 120 ? -3.93 -0.255 -8.32 1 98.62 120 ASN A C 1
ATOM 1007 O O . ASN A 1 120 ? -2.818 -0.436 -8.82 1 98.62 120 ASN A O 1
ATOM 1011 N N . LEU A 1 121 ? -4.207 0.668 -7.512 1 98.56 121 LEU A N 1
ATOM 1012 C CA . LEU A 1 121 ? -3.17 1.618 -7.125 1 98.56 121 LEU A CA 1
ATOM 1013 C C . LEU A 1 121 ? -2.033 0.913 -6.391 1 98.56 121 LEU A C 1
ATOM 1015 O O . LEU A 1 121 ? -0.86 1.217 -6.617 1 98.56 121 LEU A O 1
ATOM 1019 N N . MET A 1 122 ? -2.408 0.005 -5.48 1 98.69 122 MET A N 1
ATOM 1020 C CA . MET A 1 122 ? -1.403 -0.747 -4.734 1 98.69 122 MET A CA 1
ATOM 1021 C C . MET A 1 122 ? -0.49 -1.521 -5.68 1 98.69 122 MET A C 1
ATOM 1023 O O . MET A 1 122 ? 0.73 -1.519 -5.512 1 98.69 122 MET A O 1
ATOM 1027 N N . ILE A 1 123 ? -1.067 -2.141 -6.645 1 98.75 123 ILE A N 1
ATOM 1028 C CA . ILE A 1 123 ? -0.304 -2.916 -7.613 1 98.75 123 ILE A CA 1
ATOM 1029 C C . ILE A 1 123 ? 0.575 -1.984 -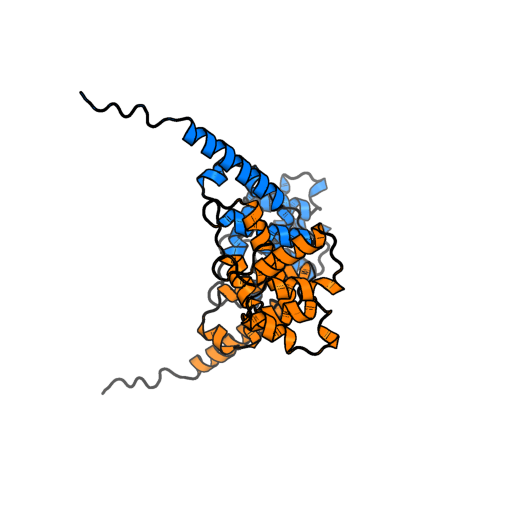8.445 1 98.75 123 ILE A C 1
ATOM 1031 O O . ILE A 1 123 ? 1.766 -2.246 -8.633 1 98.75 123 ILE A O 1
ATOM 1035 N N . THR A 1 124 ? -0.014 -0.922 -8.93 1 98.44 124 THR A N 1
ATOM 1036 C CA . THR A 1 124 ? 0.695 0.053 -9.75 1 98.44 124 THR A CA 1
ATOM 1037 C C . THR A 1 124 ? 1.904 0.61 -9 1 98.44 124 THR A C 1
ATOM 1039 O O . THR A 1 124 ? 2.99 0.735 -9.57 1 98.44 124 THR A O 1
ATOM 1042 N N . ASP A 1 125 ? 1.655 0.894 -7.734 1 97.62 125 ASP A N 1
ATOM 1043 C CA . ASP A 1 125 ? 2.746 1.427 -6.926 1 97.62 125 ASP A CA 1
ATOM 1044 C C . ASP A 1 125 ? 3.885 0.417 -6.805 1 97.62 125 ASP A C 1
ATOM 1046 O O . ASP A 1 125 ? 5.059 0.788 -6.855 1 97.62 125 ASP A O 1
ATOM 1050 N N . GLN A 1 126 ? 3.572 -0.848 -6.676 1 97.88 126 GLN A N 1
ATOM 1051 C CA . GLN A 1 126 ? 4.578 -1.903 -6.605 1 97.88 126 GLN A CA 1
ATOM 1052 C C . GLN A 1 126 ? 5.367 -1.998 -7.91 1 97.88 126 GLN A C 1
ATOM 1054 O O . GLN A 1 126 ? 6.586 -2.168 -7.891 1 97.88 126 GLN A O 1
ATOM 1059 N N . VAL A 1 127 ? 4.73 -1.868 -8.992 1 97.94 127 VAL A N 1
ATOM 1060 C CA . VAL A 1 127 ? 5.367 -1.959 -10.297 1 97.94 127 VAL A CA 1
ATOM 1061 C C . VAL A 1 127 ? 6.277 -0.75 -10.516 1 97.94 127 VAL A C 1
ATOM 1063 O O . VAL A 1 127 ? 7.43 -0.898 -10.93 1 97.94 127 VAL A O 1
ATOM 1066 N N . LYS A 1 128 ? 5.754 0.398 -10.172 1 96.31 128 LYS A N 1
ATOM 1067 C CA . LYS A 1 128 ? 6.5 1.638 -10.383 1 96.31 128 LYS A CA 1
ATOM 1068 C C . LYS A 1 128 ? 7.824 1.618 -9.625 1 96.31 128 LYS A C 1
ATOM 1070 O O . LYS A 1 128 ? 8.82 2.166 -10.094 1 96.31 128 LYS A O 1
ATOM 1075 N N . ARG A 1 129 ? 7.816 0.954 -8.539 1 94 129 ARG A N 1
ATOM 1076 C CA . ARG A 1 129 ? 9.008 0.877 -7.707 1 94 129 ARG A CA 1
ATOM 1077 C C . ARG A 1 129 ? 10.078 0.005 -8.359 1 94 129 ARG A C 1
ATOM 1079 O O . ARG A 1 129 ? 11.258 0.094 -8.008 1 94 129 ARG A O 1
ATOM 1086 N N . ARG A 1 130 ? 9.688 -0.779 -9.258 1 95.25 130 ARG A N 1
ATOM 1087 C CA . ARG A 1 130 ? 10.594 -1.744 -9.875 1 95.25 130 ARG A CA 1
ATOM 1088 C C . ARG A 1 130 ? 11.117 -1.233 -11.211 1 95.25 130 ARG A C 1
ATOM 1090 O O . ARG A 1 130 ? 11.977 -1.864 -11.828 1 95.25 130 ARG A O 1
ATOM 1097 N N . VAL A 1 131 ? 10.602 -0.124 -11.625 1 95.19 131 VAL A N 1
ATOM 1098 C CA . VAL A 1 131 ? 10.977 0.456 -12.906 1 95.19 131 VAL A CA 1
ATOM 1099 C C . VAL A 1 131 ? 12.188 1.375 -12.727 1 95.19 131 VAL A C 1
ATOM 1101 O O . VAL A 1 131 ? 12.25 2.141 -11.766 1 95.19 131 VAL A O 1
ATOM 1104 N N . SER A 1 132 ? 13.18 1.299 -13.602 1 92.69 132 SER A N 1
ATOM 1105 C CA . SER A 1 132 ? 14.398 2.102 -13.523 1 92.69 132 SER A CA 1
ATOM 1106 C C . SER A 1 132 ? 14.094 3.584 -13.711 1 92.69 132 SER A C 1
ATOM 1108 O O . SER A 1 132 ? 13.094 3.947 -14.344 1 92.69 132 SER A O 1
ATOM 1110 N N . PRO A 1 133 ? 14.961 4.398 -13.203 1 92.56 133 PRO A N 1
ATOM 1111 C CA . PRO A 1 133 ? 14.758 5.844 -13.336 1 92.56 133 PRO A CA 1
ATOM 1112 C C . PRO A 1 133 ? 14.695 6.297 -14.797 1 92.56 133 PRO A C 1
ATOM 1114 O O . PRO A 1 133 ? 13.945 7.215 -15.125 1 92.56 133 PRO A O 1
ATOM 1117 N N . GLU A 1 134 ? 15.453 5.691 -15.625 1 90.88 134 GLU A N 1
ATOM 1118 C CA . GLU A 1 134 ? 15.477 6.047 -17.047 1 90.88 134 GLU A CA 1
ATOM 1119 C C . GLU A 1 134 ? 14.094 5.883 -17.672 1 90.88 134 GLU A C 1
ATOM 1121 O O . GLU A 1 134 ? 13.648 6.738 -18.438 1 90.88 134 GLU A O 1
ATOM 1126 N N . VAL A 1 135 ? 13.492 4.809 -17.359 1 92.06 135 VAL A N 1
ATOM 1127 C CA . VAL A 1 135 ? 12.172 4.523 -17.922 1 92.06 135 VAL A CA 1
ATOM 1128 C C . VAL A 1 135 ? 11.148 5.5 -17.344 1 92.06 135 VAL A C 1
ATOM 1130 O O . VAL A 1 135 ? 10.289 6.004 -18.078 1 92.06 135 VAL A O 1
ATOM 1133 N N . LYS A 1 136 ? 11.227 5.797 -16.094 1 91.94 136 LYS A N 1
ATOM 1134 C CA . LYS A 1 136 ? 10.328 6.75 -15.438 1 91.94 136 LYS A CA 1
ATOM 1135 C C . LYS A 1 136 ? 10.414 8.125 -16.094 1 91.94 136 LYS A C 1
ATOM 1137 O O . LYS A 1 136 ? 9.383 8.766 -16.344 1 91.94 136 LYS A O 1
ATOM 1142 N N . ASP A 1 137 ? 11.609 8.492 -16.375 1 90.56 137 ASP A N 1
ATOM 1143 C CA . ASP A 1 137 ? 11.844 9.805 -16.984 1 90.56 137 ASP A CA 1
ATOM 1144 C C . ASP A 1 137 ? 11.242 9.883 -18.391 1 90.56 137 ASP A C 1
ATOM 1146 O O . ASP A 1 137 ? 10.844 10.953 -18.828 1 90.56 137 ASP A O 1
ATOM 1150 N N . HIS A 1 138 ? 11.234 8.742 -18.984 1 90.69 138 HIS A N 1
ATOM 1151 C CA . HIS A 1 138 ? 10.656 8.68 -20.328 1 90.69 138 HIS A CA 1
ATOM 1152 C C . HIS A 1 138 ? 9.18 9.07 -20.312 1 90.69 138 HIS A C 1
ATOM 1154 O O . HIS A 1 138 ? 8.688 9.695 -21.25 1 90.69 138 HIS A O 1
ATOM 1160 N N . PHE A 1 139 ? 8.453 8.734 -19.281 1 91 139 PHE A N 1
ATOM 1161 C CA . PHE A 1 139 ? 7.012 8.969 -19.219 1 91 139 PHE A CA 1
ATOM 1162 C C . PHE A 1 139 ? 6.707 10.312 -18.562 1 91 139 PHE A C 1
ATOM 1164 O O . PHE A 1 139 ? 5.566 10.773 -18.594 1 91 139 PHE A O 1
ATOM 1171 N N . LEU A 1 140 ? 7.621 10.984 -18.016 1 81.56 140 LEU A N 1
ATOM 1172 C CA . LEU A 1 140 ? 7.578 12.336 -17.484 1 81.56 140 LEU A CA 1
ATOM 1173 C C . LEU A 1 140 ? 6.363 12.523 -16.578 1 81.56 140 LEU A C 1
ATOM 1175 O O . LEU A 1 140 ? 6.168 11.766 -15.625 1 81.56 140 LEU A O 1
ATOM 1179 N N . ASP A 1 141 ? 5.527 13.477 -17.062 1 77.31 141 ASP A N 1
ATOM 1180 C CA . ASP A 1 141 ? 4.434 13.945 -16.219 1 77.31 141 ASP A CA 1
ATOM 1181 C C . ASP A 1 141 ? 3.314 12.906 -16.141 1 77.31 141 ASP A C 1
ATOM 1183 O O . ASP A 1 141 ? 2.529 12.898 -15.195 1 77.31 141 ASP A O 1
ATOM 1187 N N . GLU A 1 142 ? 3.289 12.016 -16.969 1 85.94 142 GLU A N 1
ATOM 1188 C CA . GLU A 1 142 ? 2.205 11.039 -17 1 85.94 142 GLU A CA 1
ATOM 1189 C C . GLU A 1 142 ? 2.432 9.938 -15.969 1 85.94 142 GLU A C 1
ATOM 1191 O O . GLU A 1 142 ? 1.479 9.312 -15.492 1 85.94 142 GLU A O 1
ATOM 1196 N N . TRP A 1 143 ? 3.656 9.781 -15.609 1 88.31 143 TRP A N 1
ATOM 1197 C CA . TRP A 1 143 ? 4.055 8.68 -14.734 1 88.31 143 TRP A CA 1
ATOM 1198 C C . TRP A 1 143 ? 3.275 8.711 -13.422 1 88.31 143 TRP A C 1
ATOM 1200 O O . TRP A 1 143 ? 2.732 7.695 -12.992 1 88.31 143 TRP A O 1
ATOM 1210 N N . GLY A 1 144 ? 3.111 9.914 -12.867 1 86.38 144 GLY A N 1
ATOM 1211 C CA . GLY A 1 144 ? 2.467 10.078 -11.578 1 86.38 144 GLY A CA 1
ATOM 1212 C C . GLY A 1 144 ? 0.962 9.898 -11.633 1 86.38 144 GLY A C 1
ATOM 1213 O O . GLY A 1 144 ? 0.331 9.578 -10.625 1 86.38 144 GLY A O 1
ATOM 1214 N N . LYS A 1 145 ? 0.43 9.953 -12.828 1 89.19 145 LYS A N 1
ATOM 1215 C CA . LYS A 1 145 ? -1.021 9.953 -12.984 1 89.19 145 LYS A CA 1
ATOM 1216 C C . LYS A 1 145 ? -1.544 8.539 -13.242 1 89.19 145 LYS A C 1
ATOM 1218 O O . LYS A 1 145 ? -2.744 8.289 -13.125 1 89.19 145 LYS A O 1
ATOM 1223 N N . ILE A 1 146 ? -0.675 7.656 -13.602 1 94.62 146 ILE A N 1
ATOM 1224 C CA . ILE A 1 146 ? -1.105 6.301 -13.938 1 94.62 146 ILE A CA 1
ATOM 1225 C C . ILE A 1 146 ? -1.469 5.547 -12.664 1 94.62 146 ILE A C 1
ATOM 1227 O O . ILE A 1 146 ? -0.622 5.348 -11.789 1 94.62 146 ILE A O 1
ATOM 1231 N N . VAL A 1 147 ? -2.701 5.172 -12.609 1 96.12 147 VAL A N 1
ATOM 1232 C CA . VAL A 1 147 ? -3.207 4.457 -11.445 1 96.12 147 VAL A CA 1
ATOM 1233 C C . VAL A 1 147 ? -3.545 3.018 -11.82 1 96.12 147 VAL A C 1
ATOM 1235 O O . VAL A 1 147 ? -3.428 2.107 -11 1 96.12 147 VAL A O 1
ATOM 1238 N N . ASP A 1 148 ? -3.922 2.838 -13.031 1 97.5 148 ASP A N 1
ATOM 1239 C CA . ASP A 1 148 ? -4.34 1.525 -13.516 1 97.5 148 ASP A CA 1
ATOM 1240 C C . ASP A 1 148 ? -3.133 0.683 -13.922 1 97.5 148 ASP A C 1
ATOM 1242 O O . ASP A 1 148 ? -2.361 1.081 -14.797 1 97.5 148 ASP A O 1
ATOM 1246 N N . PRO A 1 149 ? -3.039 -0.455 -13.32 1 98.38 149 PRO A N 1
ATOM 1247 C CA . PRO A 1 149 ? -1.867 -1.28 -13.617 1 98.38 149 PRO A CA 1
ATOM 1248 C C . PRO A 1 149 ? -1.84 -1.763 -15.062 1 98.38 149 PRO A C 1
ATOM 1250 O O . PRO A 1 149 ? -0.764 -1.923 -15.648 1 98.38 149 PRO A O 1
ATOM 1253 N N . SER A 1 150 ? -2.982 -2.014 -15.703 1 97.5 150 SER A N 1
ATOM 1254 C CA . SER A 1 150 ? -3.023 -2.461 -17.094 1 97.5 150 SER A CA 1
ATOM 1255 C C . SER A 1 150 ? -2.525 -1.375 -18.031 1 97.5 150 SER A C 1
ATOM 1257 O O . SER A 1 150 ? -1.812 -1.664 -19 1 97.5 150 SER A O 1
ATOM 1259 N N . GLU A 1 151 ? -2.932 -0.2 -17.734 1 97.31 151 GLU A N 1
ATOM 1260 C CA . GLU A 1 151 ? -2.424 0.928 -18.516 1 97.31 151 GLU A CA 1
ATOM 1261 C C . GLU A 1 151 ? -0.909 1.049 -18.391 1 97.31 151 GLU A C 1
ATOM 1263 O O . GLU A 1 151 ? -0.21 1.24 -19.391 1 97.31 151 GLU A O 1
ATOM 1268 N N . LEU A 1 152 ? -0.441 0.955 -17.188 1 97.44 152 LEU A N 1
ATOM 1269 C CA . LEU A 1 152 ? 0.995 1.022 -16.938 1 97.44 152 LEU A CA 1
ATOM 1270 C C . LEU A 1 152 ? 1.729 -0.079 -17.703 1 97.44 152 LEU A C 1
ATOM 1272 O O . LEU A 1 152 ? 2.744 0.179 -18.359 1 97.44 152 LEU A O 1
ATOM 1276 N N . ALA A 1 153 ? 1.206 -1.259 -17.609 1 97.38 153 ALA A N 1
ATOM 1277 C CA . ALA A 1 153 ? 1.821 -2.393 -18.281 1 97.38 153 ALA A CA 1
ATOM 1278 C C . ALA A 1 153 ? 1.908 -2.145 -19.797 1 97.38 153 ALA A C 1
ATOM 1280 O O . ALA A 1 153 ? 2.926 -2.451 -20.422 1 97.38 153 ALA A O 1
ATOM 1281 N N . GLY A 1 154 ? 0.805 -1.679 -20.312 1 96.81 154 GLY A N 1
ATOM 1282 C CA . GLY A 1 154 ? 0.806 -1.374 -21.734 1 96.81 154 GLY A CA 1
ATOM 1283 C C . GLY A 1 154 ? 1.912 -0.418 -22.141 1 96.81 154 GLY A C 1
ATOM 1284 O O . GLY A 1 154 ? 2.623 -0.662 -23.125 1 96.81 154 GLY A O 1
ATOM 1285 N N . LYS A 1 155 ? 2.062 0.587 -21.406 1 95.75 155 LYS A N 1
ATOM 1286 C CA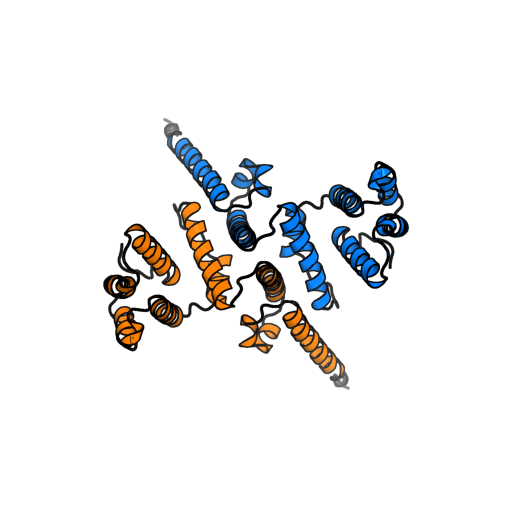 . LYS A 1 155 ? 3.076 1.601 -21.688 1 95.75 155 LYS A CA 1
ATOM 1287 C C . LYS A 1 155 ? 4.484 1.032 -21.531 1 95.75 155 LYS A C 1
ATOM 1289 O O . LYS A 1 155 ? 5.359 1.284 -22.344 1 95.75 155 LYS A O 1
ATOM 1294 N N . LEU A 1 156 ? 4.688 0.287 -20.516 1 96.44 156 LEU A N 1
ATOM 1295 C CA . LEU A 1 156 ? 6.004 -0.27 -20.219 1 96.44 156 LEU A CA 1
ATOM 1296 C C . LEU A 1 156 ? 6.387 -1.333 -21.234 1 96.44 156 LEU A C 1
ATOM 1298 O O . LEU A 1 156 ? 7.523 -1.354 -21.719 1 96.44 156 LEU A O 1
ATOM 1302 N N . ASP A 1 157 ? 5.492 -2.203 -21.531 1 96.94 157 ASP A N 1
ATOM 1303 C CA . ASP A 1 157 ? 5.758 -3.252 -22.516 1 96.94 157 ASP A CA 1
ATOM 1304 C C . ASP A 1 157 ? 6.043 -2.658 -23.891 1 96.94 157 ASP A C 1
ATOM 1306 O O . ASP A 1 157 ? 6.914 -3.143 -24.609 1 96.94 157 ASP A O 1
ATOM 1310 N N . GLU A 1 158 ? 5.277 -1.672 -24.25 1 94.5 158 GLU A N 1
ATOM 1311 C CA . GLU A 1 158 ? 5.527 -0.974 -25.516 1 94.5 158 GLU A CA 1
ATOM 1312 C C . GLU A 1 158 ? 6.91 -0.323 -25.516 1 94.5 158 GLU A C 1
ATOM 1314 O O . GLU A 1 158 ? 7.629 -0.384 -26.516 1 94.5 158 GLU A O 1
ATOM 1319 N N . TYR A 1 159 ? 7.281 0.316 -24.469 1 93.56 159 TYR A N 1
ATOM 1320 C CA . TYR A 1 159 ? 8.586 0.943 -24.328 1 93.56 159 TYR A CA 1
ATOM 1321 C C . TYR A 1 159 ? 9.703 -0.071 -24.547 1 93.56 159 TYR A C 1
ATOM 1323 O O . TYR A 1 159 ? 10.656 0.195 -25.281 1 93.56 159 TYR A O 1
ATOM 1331 N N . GLU A 1 160 ? 9.57 -1.184 -23.938 1 92.44 160 GLU A N 1
ATOM 1332 C CA . GLU A 1 160 ? 10.602 -2.211 -24.016 1 92.44 160 GLU A CA 1
ATOM 1333 C C . GLU A 1 160 ? 10.648 -2.826 -25.422 1 92.44 160 GLU A C 1
ATOM 1335 O O . GLU A 1 160 ? 11.719 -3.191 -25.906 1 92.44 160 GLU A O 1
ATOM 1340 N N . SER A 1 161 ? 9.469 -2.943 -26 1 90.81 161 SER A N 1
ATOM 1341 C CA . SER A 1 161 ? 9.406 -3.496 -27.359 1 90.81 161 SER A CA 1
ATOM 1342 C C . SER A 1 161 ? 10.109 -2.588 -28.359 1 90.81 161 SER A C 1
ATOM 1344 O O . SER A 1 161 ? 10.836 -3.066 -29.234 1 90.81 161 SER A O 1
ATOM 1346 N N . VAL A 1 162 ? 9.922 -1.362 -28.203 1 85.44 162 VAL A N 1
ATOM 1347 C CA . VAL A 1 162 ? 10.516 -0.376 -29.109 1 85.44 162 VAL A CA 1
ATOM 1348 C C . VAL A 1 162 ? 12.023 -0.318 -28.875 1 85.44 162 VAL A C 1
ATOM 1350 O O . VAL A 1 162 ? 12.797 -0.252 -29.844 1 85.44 162 VAL A O 1
ATOM 1353 N N . ARG A 1 163 ? 12.562 -0.38 -27.75 1 83.94 163 ARG A N 1
ATOM 1354 C CA . ARG A 1 163 ? 13.977 -0.294 -27.422 1 83.94 163 ARG A CA 1
ATOM 1355 C C . ARG A 1 163 ? 14.719 -1.553 -27.859 1 83.94 163 ARG A C 1
ATOM 1357 O O . ARG A 1 163 ? 15.859 -1.479 -28.312 1 83.94 163 ARG A O 1
ATOM 1364 N N . SER A 1 164 ? 14.102 -2.658 -27.594 1 79.75 164 SER A N 1
ATOM 1365 C CA . SER A 1 164 ? 14.695 -3.916 -28.031 1 79.75 164 SER A CA 1
ATOM 1366 C C . SER A 1 164 ? 14.828 -3.967 -29.562 1 79.75 164 SER A C 1
ATOM 1368 O O . SER A 1 164 ? 15.812 -4.484 -30.078 1 79.75 164 SER A O 1
ATOM 1370 N N . ALA A 1 165 ? 13.953 -3.408 -30.203 1 73.62 165 ALA A N 1
ATOM 1371 C CA . ALA A 1 165 ? 14.008 -3.334 -31.656 1 73.62 165 ALA A CA 1
ATOM 1372 C C . ALA A 1 165 ? 15.133 -2.408 -32.125 1 73.62 165 ALA A C 1
ATOM 1374 O O . ALA A 1 165 ? 15.828 -2.703 -33.094 1 73.62 165 ALA A O 1
ATOM 1375 N N . ARG A 1 166 ? 15.273 -1.397 -31.453 1 66.88 166 ARG A N 1
ATOM 1376 C CA . ARG A 1 166 ? 16.312 -0.44 -31.812 1 66.88 166 ARG A CA 1
ATOM 1377 C C . ARG A 1 166 ? 17.703 -1.014 -31.547 1 66.88 166 ARG A C 1
ATOM 1379 O O . ARG A 1 166 ? 18.641 -0.767 -32.312 1 66.88 166 ARG A O 1
ATOM 1386 N N . LYS A 1 167 ? 17.812 -1.772 -30.453 1 68.31 167 LYS A N 1
ATOM 1387 C CA . LYS A 1 167 ? 19.094 -2.395 -30.125 1 68.31 167 LYS A CA 1
ATOM 1388 C C . LYS A 1 167 ? 19.469 -3.469 -31.141 1 68.31 167 LYS A C 1
ATOM 1390 O O . LYS A 1 167 ? 20.641 -3.699 -31.406 1 68.31 167 LYS A O 1
ATOM 1395 N N . GLN A 1 168 ? 18.5 -4.016 -31.641 1 63.44 168 GLN A N 1
ATOM 1396 C CA . GLN A 1 168 ? 18.75 -5.047 -32.625 1 63.44 168 GLN A CA 1
ATOM 1397 C C . GLN A 1 168 ? 19.141 -4.43 -33.969 1 63.44 168 GLN A C 1
ATOM 1399 O O . GLN A 1 168 ? 19.922 -5.012 -34.719 1 63.44 168 GLN A O 1
ATOM 1404 N N . ASP A 1 169 ? 18.625 -3.289 -34.25 1 60.34 169 ASP A N 1
ATOM 1405 C CA . ASP A 1 169 ? 18.938 -2.635 -35.531 1 60.34 169 ASP A CA 1
ATOM 1406 C C . ASP A 1 169 ? 20.359 -2.076 -35.5 1 60.34 169 ASP A C 1
ATOM 1408 O O . ASP A 1 169 ? 20.922 -1.752 -36.562 1 60.34 169 ASP A O 1
ATOM 1412 N N . PHE A 1 170 ? 20.906 -1.79 -34.375 1 54.31 170 PHE A N 1
ATOM 1413 C CA . PHE A 1 170 ? 22.281 -1.286 -34.438 1 54.31 170 PHE A CA 1
ATOM 1414 C C . PHE A 1 170 ? 23.266 -2.436 -34.5 1 54.31 170 PHE A C 1
ATOM 1416 O O . PHE A 1 170 ? 23.516 -3.123 -33.531 1 54.31 170 PHE A O 1
ATOM 1423 N N . PRO A 1 171 ? 23.562 -3.082 -35.562 1 50.25 171 PRO A N 1
ATOM 1424 C CA . PRO A 1 171 ? 24.531 -4.145 -35.844 1 50.25 171 PRO A CA 1
ATOM 1425 C C . PRO A 1 171 ? 25.922 -3.812 -35.281 1 50.25 171 PRO A C 1
ATOM 1427 O O . PRO A 1 171 ? 26.297 -2.643 -35.219 1 50.25 171 PRO A O 1
ATOM 1430 N N . LYS A 1 172 ? 26.516 -4.637 -34.312 1 48.06 172 LYS A N 1
ATOM 1431 C CA . LYS A 1 172 ? 27.938 -4.656 -34 1 48.06 172 LYS A CA 1
ATOM 1432 C C . LYS A 1 172 ? 28.797 -4.555 -35.25 1 48.06 172 LYS A C 1
ATOM 1434 O O . LYS A 1 172 ? 29.656 -5.406 -35.5 1 48.06 172 LYS A O 1
ATOM 1439 N N . ALA A 1 173 ? 28.328 -4.27 -36.25 1 43.59 173 ALA A N 1
ATOM 1440 C CA . ALA A 1 173 ? 29.234 -4.254 -37.406 1 43.59 173 ALA A CA 1
ATOM 1441 C C . ALA A 1 173 ? 30.469 -3.414 -37.125 1 43.59 173 ALA A C 1
ATOM 1443 O O . ALA A 1 173 ? 31.562 -3.748 -37.594 1 43.59 173 ALA A O 1
ATOM 1444 N N . LEU A 1 174 ? 30.312 -2.137 -36.688 1 41.53 174 LEU A N 1
ATOM 1445 C CA . LEU A 1 174 ? 31.406 -1.227 -37 1 41.53 174 LEU A CA 1
ATOM 1446 C C . LEU A 1 174 ? 32.594 -1.446 -36.031 1 41.53 174 LEU A C 1
ATOM 1448 O O . LEU A 1 174 ? 33.406 -0.558 -35.875 1 41.53 174 LEU A O 1
ATOM 1452 N N . GLU A 1 175 ? 32.562 -2.404 -35.188 1 40.56 175 GLU A N 1
ATOM 1453 C CA . GLU A 1 175 ? 33.875 -2.521 -34.562 1 40.56 175 GLU A CA 1
ATOM 1454 C C . GLU A 1 175 ? 34.906 -2.977 -35.562 1 40.56 175 GLU A C 1
ATOM 1456 O O . GLU A 1 175 ? 34.875 -4.113 -36.062 1 40.56 175 GLU A O 1
ATOM 1461 N N . ARG A 1 176 ? 35.375 -2.127 -36.438 1 42 176 ARG A N 1
ATOM 1462 C CA . ARG A 1 176 ? 36.531 -2.215 -37.312 1 42 176 ARG A CA 1
ATOM 1463 C C . ARG A 1 176 ? 37.719 -2.797 -36.562 1 42 176 ARG A C 1
ATOM 1465 O O . ARG A 1 176 ? 38.094 -2.303 -35.5 1 42 176 ARG A O 1
ATOM 1472 N N . LYS A 1 177 ? 38 -4.016 -36.688 1 41.97 177 LYS A N 1
ATOM 1473 C CA . LYS A 1 177 ? 39.312 -4.527 -36.406 1 41.97 177 LYS A CA 1
ATOM 1474 C C . LYS A 1 177 ? 40.406 -3.67 -37.062 1 41.97 177 LYS A C 1
ATOM 1476 O O . LYS A 1 177 ? 40.281 -3.318 -38.25 1 41.97 177 LYS A O 1
ATOM 1481 N N . PRO A 1 178 ? 41.156 -2.855 -36.312 1 43.94 178 PRO A N 1
ATOM 1482 C CA . PRO A 1 178 ? 42.281 -2.205 -37 1 43.94 178 PRO A CA 1
ATOM 1483 C C . PRO A 1 178 ? 43.062 -3.164 -37.875 1 43.94 178 PRO A C 1
ATOM 1485 O O . PRO A 1 178 ? 43.281 -4.328 -37.531 1 43.94 178 PRO A O 1
ATOM 1488 N N . THR A 1 179 ? 43.094 -2.99 -39.156 1 33.44 179 THR A N 1
ATOM 1489 C CA . THR A 1 179 ? 44.188 -3.541 -39.938 1 33.44 179 THR A CA 1
ATOM 1490 C C . THR A 1 179 ? 45.531 -2.998 -39.469 1 33.44 179 THR A C 1
ATOM 1492 O O . THR A 1 179 ? 45.656 -1.817 -39.125 1 33.44 179 THR A O 1
ATOM 1495 N N . MET B 1 1 ? -2.773 -26.953 -20.531 1 83.19 1 MET B N 1
ATOM 1496 C CA . MET B 1 1 ? -1.947 -26.312 -19.516 1 83.19 1 MET B CA 1
ATOM 1497 C C . MET B 1 1 ? -0.833 -27.25 -19.062 1 83.19 1 MET B C 1
ATOM 1499 O O . MET B 1 1 ? -1.02 -28.469 -19.016 1 83.19 1 MET B O 1
ATOM 1503 N N . GLN B 1 2 ? 0.297 -26.672 -18.75 1 90.06 2 GLN B N 1
ATOM 1504 C CA . GLN B 1 2 ? 1.461 -27.438 -18.297 1 90.06 2 GLN B CA 1
ATOM 1505 C C . GLN B 1 2 ? 1.261 -27.953 -16.875 1 90.06 2 GLN B C 1
ATOM 1507 O O . GLN B 1 2 ? 0.525 -27.359 -16.094 1 90.06 2 GLN B O 1
ATOM 1512 N N . LYS B 1 3 ? 1.863 -29.125 -16.672 1 95.88 3 LYS B N 1
ATOM 1513 C CA . LYS B 1 3 ? 1.827 -29.688 -15.336 1 95.88 3 LYS B CA 1
ATOM 1514 C C . LYS B 1 3 ? 2.523 -28.766 -14.336 1 95.88 3 LYS B C 1
ATOM 1516 O O . LYS B 1 3 ? 3.408 -28 -14.703 1 95.88 3 LYS B O 1
ATOM 1521 N N . TYR B 1 4 ? 2.109 -28.938 -13.109 1 96.44 4 TYR B N 1
ATOM 1522 C CA . TYR B 1 4 ? 2.66 -28.094 -12.055 1 96.44 4 TYR B CA 1
ATOM 1523 C C . TYR B 1 4 ? 4.141 -28.391 -11.836 1 96.44 4 TYR B C 1
ATOM 1525 O O . TYR B 1 4 ? 4.535 -29.547 -11.719 1 96.44 4 TYR B O 1
ATOM 1533 N N . ASP B 1 5 ? 4.879 -27.375 -11.891 1 93.38 5 ASP B N 1
ATOM 1534 C CA . ASP B 1 5 ? 6.305 -27.391 -11.586 1 93.38 5 ASP B CA 1
ATOM 1535 C C . ASP B 1 5 ? 6.672 -26.281 -10.617 1 93.38 5 ASP B C 1
ATOM 1537 O O . ASP B 1 5 ? 6.637 -25.094 -10.977 1 93.38 5 ASP B O 1
ATOM 1541 N N . ALA B 1 6 ? 7.09 -26.688 -9.406 1 90.12 6 ALA B N 1
ATOM 1542 C CA . ALA B 1 6 ? 7.379 -25.734 -8.336 1 90.12 6 ALA B CA 1
ATOM 1543 C C . ALA B 1 6 ? 8.531 -24.812 -8.719 1 90.12 6 ALA B C 1
ATOM 1545 O O . ALA B 1 6 ? 8.688 -23.734 -8.148 1 90.12 6 ALA B O 1
ATOM 1546 N N . GLN B 1 7 ? 9.336 -25.172 -9.617 1 88.5 7 GLN B N 1
ATOM 1547 C CA . GLN B 1 7 ? 10.477 -24.375 -10.047 1 88.5 7 GLN B CA 1
ATOM 1548 C C . GLN B 1 7 ? 10.047 -23.25 -10.977 1 88.5 7 GLN B C 1
ATOM 1550 O O . GLN B 1 7 ? 10.766 -22.266 -11.141 1 88.5 7 GLN B O 1
ATOM 1555 N N . VAL B 1 8 ? 8.898 -23.469 -11.578 1 86 8 VAL B N 1
ATOM 1556 C CA . VAL B 1 8 ? 8.414 -22.5 -12.562 1 86 8 VAL B CA 1
ATOM 1557 C C . VAL B 1 8 ? 7.508 -21.484 -11.883 1 86 8 VAL B C 1
ATOM 1559 O O . VAL B 1 8 ? 7.629 -20.281 -12.117 1 86 8 VAL B O 1
ATOM 1562 N N . ALA B 1 9 ? 6.59 -21.953 -11.094 1 89.06 9 ALA B N 1
ATOM 1563 C CA . ALA B 1 9 ? 5.625 -21.094 -10.414 1 89.06 9 ALA B CA 1
ATOM 1564 C C . ALA B 1 9 ? 5.238 -21.656 -9.055 1 89.06 9 ALA B C 1
ATOM 1566 O O . ALA B 1 9 ? 5.109 -22.875 -8.891 1 89.06 9 ALA B O 1
ATOM 1567 N N . ASP B 1 10 ? 5.051 -20.734 -8.148 1 94.44 10 ASP B N 1
ATOM 1568 C CA . ASP B 1 10 ? 4.543 -21.25 -6.879 1 94.44 10 ASP B CA 1
ATOM 1569 C C . ASP B 1 10 ? 3.092 -21.703 -7.012 1 94.44 10 ASP B C 1
ATOM 1571 O O . ASP B 1 10 ? 2.434 -21.422 -8.008 1 94.44 10 ASP B O 1
ATOM 1575 N N . ILE B 1 11 ? 2.592 -22.375 -6.07 1 97.25 11 ILE B N 1
ATOM 1576 C CA . ILE B 1 11 ? 1.305 -23.047 -6.141 1 97.25 11 ILE B CA 1
ATOM 1577 C C . ILE B 1 11 ? 0.188 -22.031 -6.328 1 97.25 11 ILE B C 1
ATOM 1579 O O . ILE B 1 11 ? -0.775 -22.281 -7.059 1 97.25 11 ILE B O 1
ATOM 1583 N N . SER B 1 12 ? 0.283 -20.891 -5.656 1 97.88 12 SER B N 1
ATOM 1584 C CA . SER B 1 12 ? -0.767 -19.891 -5.758 1 97.88 12 SER B CA 1
ATOM 1585 C C . SER B 1 12 ? -0.889 -19.359 -7.184 1 97.88 12 SER B C 1
ATOM 1587 O O . SER B 1 12 ? -1.996 -19.219 -7.703 1 97.88 12 SER B O 1
ATOM 1589 N N . LEU B 1 13 ? 0.201 -19.094 -7.797 1 96.25 13 LEU B N 1
ATOM 1590 C CA . LEU B 1 13 ? 0.208 -18.609 -9.172 1 96.25 13 LEU B CA 1
ATOM 1591 C C . LEU B 1 13 ? -0.263 -19.688 -10.133 1 96.25 13 LEU B C 1
ATOM 1593 O O . LEU B 1 13 ? -0.994 -19.406 -11.086 1 96.25 13 LEU B O 1
ATOM 1597 N N . TYR B 1 14 ? 0.198 -20.875 -9.914 1 97.19 14 TYR B N 1
ATOM 1598 C CA . TYR B 1 14 ? -0.245 -21.984 -10.75 1 97.19 14 TYR B CA 1
ATOM 1599 C C . TYR B 1 14 ? -1.762 -22.125 -10.719 1 97.19 14 TYR B C 1
ATOM 1601 O O . TYR B 1 14 ? -2.398 -22.297 -11.758 1 97.19 14 TYR B O 1
ATOM 1609 N N . LEU B 1 15 ? -2.281 -22.031 -9.531 1 97.94 15 LEU B N 1
ATOM 1610 C CA . LEU B 1 15 ? -3.727 -22.141 -9.367 1 97.94 15 LEU B CA 1
ATOM 1611 C C . LEU B 1 15 ? -4.445 -20.984 -10.07 1 97.94 15 LEU B C 1
ATOM 1613 O O . LEU B 1 15 ? -5.492 -21.188 -10.688 1 97.94 15 LEU B O 1
ATOM 1617 N N . ALA B 1 16 ? -3.902 -19.844 -10 1 96.56 16 ALA B N 1
ATOM 1618 C CA . ALA B 1 16 ? -4.492 -18.688 -10.68 1 96.56 16 ALA B CA 1
ATOM 1619 C C . ALA B 1 16 ? -4.516 -18.906 -12.188 1 96.56 16 ALA B C 1
ATOM 1621 O O . ALA B 1 16 ? -5.5 -18.562 -12.852 1 96.56 16 ALA B O 1
ATOM 1622 N N . MET B 1 17 ? -3.463 -19.422 -12.695 1 95.25 17 MET B N 1
ATOM 1623 C CA . MET B 1 17 ? -3.375 -19.719 -14.125 1 95.25 17 MET B CA 1
ATOM 1624 C C . MET B 1 17 ? -4.359 -20.812 -14.523 1 95.25 17 MET B C 1
ATOM 1626 O O . MET B 1 17 ? -5.016 -20.719 -15.562 1 95.25 17 MET B O 1
ATOM 1630 N N . PHE B 1 18 ? -4.465 -21.797 -13.711 1 97.56 18 PHE B N 1
ATOM 1631 C CA . PHE B 1 18 ? -5.414 -22.875 -13.938 1 97.56 18 PHE B CA 1
ATOM 1632 C C . PHE B 1 18 ? -6.84 -22.344 -14.016 1 97.56 18 PHE B C 1
ATOM 1634 O O . PHE B 1 18 ? -7.586 -22.688 -14.93 1 97.56 18 PHE B O 1
ATOM 1641 N N . GLU B 1 19 ? -7.148 -21.484 -13.062 1 97.06 19 GLU B N 1
ATOM 1642 C CA . GLU B 1 19 ? -8.492 -20.906 -13 1 97.06 19 GLU B CA 1
ATOM 1643 C C . GLU B 1 19 ? -8.797 -20.094 -14.242 1 97.06 19 GLU B C 1
ATOM 1645 O O . GLU B 1 19 ? -9.891 -20.188 -14.805 1 97.06 19 GLU B O 1
ATOM 1650 N N . ARG B 1 20 ? -7.879 -19.359 -14.594 1 94.44 20 ARG B N 1
ATOM 1651 C CA . ARG B 1 20 ? -8.055 -18.547 -15.789 1 94.44 20 ARG B CA 1
ATOM 1652 C C . ARG B 1 20 ? -8.289 -19.422 -17.016 1 94.44 20 ARG B C 1
ATOM 1654 O O . ARG B 1 20 ? -9.18 -19.156 -17.828 1 94.44 20 ARG B O 1
ATOM 1661 N N . GLN B 1 21 ? -7.496 -20.422 -17.156 1 95.56 21 GLN B N 1
ATOM 1662 C CA . GLN B 1 21 ? -7.605 -21.328 -18.297 1 95.56 21 GLN B CA 1
ATOM 1663 C C . GLN B 1 21 ? -8.93 -22.078 -18.266 1 95.56 21 GLN B C 1
ATOM 1665 O O . GLN B 1 21 ? -9.578 -22.25 -19.297 1 95.56 21 GLN B O 1
ATOM 1670 N N . ALA B 1 22 ? -9.273 -22.516 -17.125 1 96.88 22 ALA B N 1
ATOM 1671 C CA . ALA B 1 22 ? -10.531 -23.234 -16.969 1 96.88 22 ALA B CA 1
ATOM 1672 C C . ALA B 1 22 ? -11.719 -22.359 -17.344 1 96.88 22 ALA B C 1
ATOM 1674 O O . ALA B 1 22 ? -12.648 -22.828 -18.016 1 96.88 22 ALA B O 1
ATOM 1675 N N . ARG B 1 23 ? -11.68 -21.109 -16.984 1 96.19 23 ARG B N 1
ATOM 1676 C CA . ARG B 1 23 ? -12.758 -20.188 -17.312 1 96.19 23 ARG B CA 1
ATOM 1677 C C . ARG B 1 23 ? -12.797 -19.922 -18.812 1 96.19 23 ARG B C 1
ATOM 1679 O O . ARG B 1 23 ? -13.875 -19.906 -19.422 1 96.19 23 ARG B O 1
ATOM 1686 N N . THR B 1 24 ? -11.656 -19.703 -19.344 1 95.69 24 THR B N 1
ATOM 1687 C CA . THR B 1 24 ? -11.57 -19.422 -20.781 1 95.69 24 THR B CA 1
ATOM 1688 C C . THR B 1 24 ? -12.078 -20.625 -21.578 1 95.69 24 THR B C 1
ATOM 1690 O O . THR B 1 24 ? -12.734 -20.438 -22.609 1 95.69 24 THR B O 1
ATOM 1693 N N . ALA B 1 25 ? -11.766 -21.781 -21.156 1 96.38 25 ALA B N 1
ATOM 1694 C CA . ALA B 1 25 ? -12.18 -23.016 -21.812 1 96.38 25 ALA B CA 1
ATOM 1695 C C . ALA B 1 25 ? -13.617 -23.391 -21.453 1 96.38 25 ALA B C 1
ATOM 1697 O O . ALA B 1 25 ? -14.125 -24.422 -21.875 1 96.38 25 ALA B O 1
ATOM 1698 N N . GLU B 1 26 ? -14.258 -22.562 -20.547 1 96.56 26 GLU B N 1
ATOM 1699 C CA . GLU B 1 26 ? -15.641 -22.703 -20.125 1 96.56 26 GLU B CA 1
ATOM 1700 C C . GLU B 1 26 ? -15.883 -24.078 -19.484 1 96.56 26 GLU B C 1
ATOM 1702 O O . GLU B 1 26 ? -16.891 -24.734 -19.766 1 96.56 26 GLU B O 1
ATOM 1707 N N . ILE B 1 27 ? -14.922 -24.469 -18.812 1 96.38 27 ILE B N 1
ATOM 1708 C CA . ILE B 1 27 ? -15.062 -25.703 -18.047 1 96.38 27 ILE B CA 1
ATOM 1709 C C . ILE B 1 27 ? -15.953 -25.453 -16.828 1 96.38 27 ILE B C 1
ATOM 1711 O O . ILE B 1 27 ? -15.789 -24.469 -16.125 1 96.38 27 ILE B O 1
ATOM 1715 N N . GLU B 1 28 ? -16.906 -26.391 -16.609 1 96.25 28 GLU B N 1
ATOM 1716 C CA . GLU B 1 28 ? -17.766 -26.281 -15.43 1 96.25 28 GLU B CA 1
ATOM 1717 C C . GLU B 1 28 ? -16.953 -26.375 -14.141 1 96.25 28 GLU B C 1
ATOM 1719 O O . GLU B 1 28 ? -16.047 -27.203 -14.047 1 96.25 28 GLU B O 1
ATOM 1724 N N . GLU B 1 29 ? -17.25 -25.609 -13.133 1 95.25 29 GLU B N 1
ATOM 1725 C CA . GLU B 1 29 ? -16.5 -25.547 -11.883 1 95.25 29 GLU B CA 1
ATOM 1726 C C . GLU B 1 29 ? -16.484 -26.906 -11.188 1 95.25 29 GLU B C 1
ATOM 1728 O O . GLU B 1 29 ? -15.516 -27.25 -10.5 1 95.25 29 GLU B O 1
ATOM 1733 N N . SER B 1 30 ? -17.562 -27.641 -11.383 1 93.44 30 SER B N 1
ATOM 1734 C CA . SER B 1 30 ? -17.672 -28.953 -10.758 1 93.44 30 SER B CA 1
ATOM 1735 C C . SER B 1 30 ? -16.594 -29.906 -11.289 1 93.44 30 SER B C 1
ATOM 1737 O O . SER B 1 30 ? -16.281 -30.922 -10.656 1 93.44 30 SER B O 1
ATOM 1739 N N . GLU B 1 31 ? -15.992 -29.531 -12.391 1 95.94 31 GLU B N 1
ATOM 1740 C CA . GLU B 1 31 ? -14.977 -30.375 -13.008 1 95.94 31 GLU B CA 1
ATOM 1741 C C . GLU B 1 31 ? -13.57 -29.859 -12.727 1 95.94 31 GLU B C 1
ATOM 1743 O O . GLU B 1 31 ? -12.586 -30.516 -13.062 1 95.94 31 GLU B O 1
ATOM 1748 N N . TRP B 1 32 ? -13.422 -28.688 -12.078 1 97.56 32 TRP B N 1
ATOM 1749 C CA . TRP B 1 32 ? -12.133 -28.031 -11.875 1 97.56 32 TRP B CA 1
ATOM 1750 C C . TRP B 1 32 ? -11.188 -28.906 -11.07 1 97.56 32 TRP B C 1
ATOM 1752 O O . TRP B 1 32 ? -10.016 -29.047 -11.414 1 97.56 32 TRP B O 1
ATOM 1762 N N . VAL B 1 33 ? -11.703 -29.594 -10.109 1 97.25 33 VAL B N 1
ATOM 1763 C CA . VAL B 1 33 ? -10.867 -30.359 -9.203 1 97.25 33 VAL B CA 1
ATOM 1764 C C . VAL B 1 33 ? -10.258 -31.547 -9.945 1 97.25 33 VAL B C 1
ATOM 1766 O O . VAL B 1 33 ? -9.055 -31.812 -9.828 1 97.25 33 VAL B O 1
ATOM 1769 N N . SER B 1 34 ? -11.086 -32.281 -10.664 1 95.19 34 SER B N 1
ATOM 1770 C CA . SER B 1 34 ? -10.609 -33.438 -11.414 1 95.19 34 SER B CA 1
ATOM 1771 C C . SER B 1 34 ? -9.555 -33.031 -12.438 1 95.19 34 SER B C 1
ATOM 1773 O O . SER B 1 34 ? -8.562 -33.75 -12.617 1 95.19 34 SER B O 1
ATOM 1775 N N . GLN B 1 35 ? -9.797 -31.922 -13.109 1 96.38 35 GLN B N 1
ATOM 1776 C CA . GLN B 1 35 ? -8.836 -31.438 -14.094 1 96.38 35 GLN B CA 1
ATOM 1777 C C . GLN B 1 35 ? -7.527 -31.031 -13.422 1 96.38 35 GLN B C 1
ATOM 1779 O O . GLN B 1 35 ? -6.445 -31.312 -13.938 1 96.38 35 GLN B O 1
ATOM 1784 N N . LEU B 1 36 ? -7.664 -30.359 -12.289 1 97.44 36 LEU B N 1
ATOM 1785 C CA . LEU B 1 36 ? -6.488 -29.906 -11.555 1 97.44 36 LEU B CA 1
ATOM 1786 C C . LEU B 1 36 ? -5.652 -31.094 -11.086 1 97.44 36 LEU B C 1
ATOM 1788 O O . LEU B 1 36 ? -4.422 -31.078 -11.195 1 97.44 36 LEU B O 1
ATOM 1792 N N . MET B 1 37 ? -6.254 -32.125 -10.625 1 96.06 37 MET B N 1
ATOM 1793 C CA . MET B 1 37 ? -5.57 -33.312 -10.117 1 96.06 37 MET B CA 1
ATOM 1794 C C . MET B 1 37 ? -4.691 -33.938 -11.195 1 96.06 37 MET B C 1
ATOM 1796 O O . MET B 1 37 ? -3.609 -34.469 -10.906 1 96.06 37 MET B O 1
ATOM 1800 N N . ALA B 1 38 ? -5.164 -33.844 -12.414 1 96.06 38 ALA B N 1
ATOM 1801 C CA . ALA B 1 38 ? -4.445 -34.438 -13.531 1 96.06 38 ALA B CA 1
ATOM 1802 C C . ALA B 1 38 ? -3.17 -33.656 -13.844 1 96.06 38 ALA B C 1
ATOM 1804 O O . ALA B 1 38 ? -2.27 -34.188 -14.516 1 96.06 38 ALA B O 1
ATOM 1805 N N . LEU B 1 39 ? -3.127 -32.469 -13.359 1 97.06 39 LEU B N 1
ATOM 1806 C CA . LEU B 1 39 ? -2.014 -31.594 -13.68 1 97.06 39 LEU B CA 1
ATOM 1807 C C . LEU B 1 39 ? -1.015 -31.531 -12.531 1 97.06 39 LEU B C 1
ATOM 1809 O O . LEU B 1 39 ? 0.052 -30.922 -12.656 1 97.06 39 LEU B O 1
ATOM 1813 N N . LEU B 1 40 ? -1.302 -32.219 -11.367 1 97.31 40 LEU B N 1
ATOM 1814 C CA . LEU B 1 40 ? -0.466 -32.125 -10.172 1 97.31 40 LEU B CA 1
ATOM 1815 C C . LEU B 1 40 ? 0.369 -33.406 -10 1 97.31 40 LEU B C 1
ATOM 1817 O O . LEU B 1 40 ? -0.025 -34.469 -10.453 1 97.31 40 LEU B O 1
ATOM 1821 N N . PRO B 1 41 ? 1.554 -33.25 -9.375 1 96.12 41 PRO B N 1
ATOM 1822 C CA . PRO B 1 41 ? 2.311 -34.438 -8.992 1 96.12 41 PRO B CA 1
ATOM 1823 C C . PRO B 1 41 ? 1.525 -35.344 -8.062 1 96.12 41 PRO B C 1
ATOM 1825 O O . PRO B 1 41 ? 0.585 -34.906 -7.395 1 96.12 41 PRO B O 1
ATOM 1828 N N . LEU B 1 42 ? 1.959 -36.594 -7.988 1 94.38 42 LEU B N 1
ATOM 1829 C CA . LEU B 1 42 ? 1.244 -37.625 -7.273 1 94.38 42 LEU B CA 1
ATOM 1830 C C . LEU B 1 42 ? 1.078 -37.281 -5.801 1 94.38 42 LEU B C 1
ATOM 1832 O O . LEU B 1 42 ? 0.03 -37.531 -5.207 1 94.38 42 LEU B O 1
ATOM 1836 N N . ASP B 1 43 ? 2.008 -36.688 -5.23 1 94.81 43 ASP B N 1
ATOM 1837 C CA . ASP B 1 43 ? 1.952 -36.375 -3.807 1 94.81 43 ASP B CA 1
ATOM 1838 C C . ASP B 1 43 ? 0.889 -35.312 -3.52 1 94.81 43 ASP B C 1
ATOM 1840 O O . ASP B 1 43 ? 0.197 -35.375 -2.502 1 94.81 43 ASP B O 1
ATOM 1844 N N . LEU B 1 44 ? 0.698 -34.344 -4.379 1 96 44 LEU B N 1
ATOM 1845 C CA . LEU B 1 44 ? -0.325 -33.312 -4.211 1 96 44 LEU B CA 1
ATOM 1846 C C . LEU B 1 44 ? -1.707 -33.875 -4.547 1 96 44 LEU B C 1
ATOM 1848 O O . LEU B 1 44 ? -2.689 -33.562 -3.875 1 96 44 LEU B O 1
ATOM 1852 N N . ALA B 1 45 ? -1.739 -34.719 -5.566 1 95.69 45 ALA B N 1
ATOM 1853 C CA . ALA B 1 45 ? -3.002 -35.344 -5.91 1 95.69 45 ALA B CA 1
ATOM 1854 C C . ALA B 1 45 ? -3.525 -36.188 -4.742 1 95.69 45 ALA B C 1
ATOM 1856 O O . ALA B 1 45 ? -4.73 -36.219 -4.488 1 95.69 45 ALA B O 1
ATOM 1857 N N . GLN B 1 46 ? -2.633 -36.781 -4.062 1 95.19 46 GLN B N 1
ATOM 1858 C CA . GLN B 1 46 ? -2.994 -37.625 -2.93 1 95.19 46 GLN B CA 1
ATOM 1859 C C . GLN B 1 46 ? -3.598 -36.781 -1.799 1 95.19 46 GLN B C 1
ATOM 1861 O O . GLN B 1 46 ? -4.496 -37.25 -1.095 1 95.19 46 GLN B O 1
ATOM 1866 N N . ILE B 1 47 ? -3.139 -35.625 -1.641 1 95.69 47 ILE B N 1
ATOM 1867 C CA . ILE B 1 47 ? -3.68 -34.719 -0.63 1 95.69 47 ILE B CA 1
ATOM 1868 C C . ILE B 1 47 ? -5.148 -34.406 -0.933 1 95.69 47 ILE B C 1
ATOM 1870 O O . ILE B 1 47 ? -5.98 -34.375 -0.023 1 95.69 47 ILE B O 1
ATOM 1874 N N . ILE B 1 48 ? -5.441 -34.281 -2.15 1 96.19 48 ILE B N 1
ATOM 1875 C CA . ILE B 1 48 ? -6.801 -34 -2.584 1 96.19 48 ILE B CA 1
ATOM 1876 C C . ILE B 1 48 ? -7.688 -35.219 -2.4 1 96.19 48 ILE B C 1
ATOM 1878 O O . ILE B 1 48 ? -8.805 -35.125 -1.895 1 96.19 48 ILE B O 1
ATOM 1882 N N . ILE B 1 49 ? -7.152 -36.375 -2.697 1 94.81 49 ILE B N 1
ATOM 1883 C CA . ILE B 1 49 ? -7.91 -37.594 -2.65 1 94.81 49 ILE B CA 1
ATOM 1884 C C . ILE B 1 49 ? -8.297 -37.906 -1.207 1 94.81 49 ILE B C 1
ATOM 1886 O O . ILE B 1 49 ? -9.352 -38.5 -0.952 1 94.81 49 ILE B O 1
ATOM 1890 N N . LYS B 1 50 ? -7.508 -37.438 -0.31 1 95.31 50 LYS B N 1
ATOM 1891 C CA . LYS B 1 50 ? -7.727 -37.75 1.104 1 95.31 50 LYS B CA 1
ATOM 1892 C C . LYS B 1 50 ? -8.836 -36.844 1.678 1 95.31 50 LYS B C 1
ATOM 1894 O O . LYS B 1 50 ? -9.328 -37.094 2.781 1 95.31 50 LYS B O 1
ATOM 1899 N N . GLU B 1 51 ? -9.258 -35.875 0.902 1 95.31 51 GLU B N 1
ATOM 1900 C CA . GLU B 1 51 ? -10.352 -35.031 1.341 1 95.31 51 GLU B CA 1
ATOM 1901 C C . GLU B 1 51 ? -11.688 -35.75 1.252 1 95.31 51 GLU B C 1
ATOM 1903 O O . GLU B 1 51 ? -11.859 -36.656 0.433 1 95.31 51 GLU B O 1
ATOM 1908 N N . PRO B 1 52 ? -12.648 -35.344 2.156 1 94.62 52 PRO B N 1
ATOM 1909 C CA . PRO B 1 52 ? -13.977 -35.969 2.086 1 94.62 52 PRO B CA 1
ATOM 1910 C C . PRO B 1 52 ? -14.594 -35.875 0.692 1 94.62 52 PRO B C 1
ATOM 1912 O O . PRO B 1 52 ? -14.398 -34.875 -0.014 1 94.62 52 PRO B O 1
ATOM 1915 N N . GLU B 1 53 ? -15.375 -36.844 0.317 1 91.44 53 GLU B N 1
ATOM 1916 C CA . GLU B 1 53 ? -15.953 -36.969 -1.019 1 91.44 53 GLU B CA 1
ATOM 1917 C C . GLU B 1 53 ? -16.844 -35.781 -1.345 1 91.44 53 GLU B C 1
ATOM 1919 O O . GLU B 1 53 ? -16.922 -35.344 -2.498 1 91.44 53 GLU B O 1
ATOM 1924 N N . ASP B 1 54 ? -17.516 -35.312 -0.368 1 92.38 54 ASP B N 1
ATOM 1925 C CA . ASP B 1 54 ? -18.469 -34.219 -0.592 1 92.38 54 ASP B CA 1
ATOM 1926 C C . ASP B 1 54 ? -17.75 -32.906 -0.926 1 92.38 54 ASP B C 1
ATOM 1928 O O . ASP B 1 54 ? -18.359 -31.969 -1.431 1 92.38 54 ASP B O 1
ATOM 1932 N N . LYS B 1 55 ? -16.391 -32.938 -0.734 1 92.56 55 LYS B N 1
ATOM 1933 C CA . LYS B 1 55 ? -15.609 -31.719 -0.985 1 92.56 55 LYS B CA 1
ATOM 1934 C C . LYS B 1 55 ? -14.898 -31.797 -2.336 1 92.56 55 LYS B C 1
ATOM 1936 O O . LYS B 1 55 ? -14.305 -30.812 -2.785 1 92.56 55 LYS B O 1
ATOM 1941 N N . MET B 1 56 ? -15.039 -32.844 -3.027 1 90.69 56 MET B N 1
ATOM 1942 C CA . MET B 1 56 ? -14.297 -33.094 -4.258 1 90.69 56 MET B CA 1
ATOM 1943 C C . MET B 1 56 ? -14.828 -32.219 -5.398 1 90.69 56 MET B C 1
ATOM 1945 O O . MET B 1 56 ? -14.156 -32.062 -6.418 1 90.69 56 MET B O 1
ATOM 1949 N N . LYS B 1 57 ? -15.961 -31.578 -5.246 1 92.69 57 LYS B N 1
ATOM 1950 C CA . LYS B 1 57 ? -16.5 -30.688 -6.262 1 92.69 57 LYS B CA 1
ATOM 1951 C C . LYS B 1 57 ? -16.359 -29.219 -5.828 1 92.69 57 LYS B C 1
ATOM 1953 O O . LYS B 1 57 ? -16.75 -28.312 -6.562 1 92.69 57 LYS B O 1
ATOM 1958 N N . ASP B 1 58 ? -15.836 -29.109 -4.668 1 95.94 58 ASP B N 1
ATOM 1959 C CA . ASP B 1 58 ? -15.641 -27.781 -4.109 1 95.94 58 ASP B CA 1
ATOM 1960 C C . ASP B 1 58 ? -14.227 -27.266 -4.363 1 95.94 58 ASP B C 1
ATOM 1962 O O . ASP B 1 58 ? -13.352 -27.406 -3.51 1 95.94 58 ASP B O 1
ATOM 1966 N N . TYR B 1 59 ? -14.055 -26.609 -5.473 1 97.44 59 TYR B N 1
ATOM 1967 C CA . TYR B 1 59 ? -12.727 -26.141 -5.871 1 97.44 59 TYR B CA 1
ATOM 1968 C C . TYR B 1 59 ? -12.141 -25.203 -4.824 1 97.44 59 TYR B C 1
ATOM 1970 O O . TYR B 1 59 ? -10.945 -25.266 -4.535 1 97.44 59 TYR B O 1
ATOM 1978 N N . LEU B 1 60 ? -12.953 -24.359 -4.27 1 95.62 60 LEU B N 1
ATOM 1979 C CA . LEU B 1 60 ? -12.469 -23.391 -3.297 1 95.62 60 LEU B CA 1
ATOM 1980 C C . LEU B 1 60 ? -11.891 -24.094 -2.072 1 95.62 60 LEU B C 1
ATOM 1982 O O . LEU B 1 60 ? -10.867 -23.656 -1.53 1 95.62 60 LEU B O 1
ATOM 1986 N N . HIS B 1 61 ? -12.594 -25.156 -1.698 1 96.69 61 HIS B N 1
ATOM 1987 C CA . HIS B 1 61 ? -12.086 -25.938 -0.574 1 96.69 61 HIS B CA 1
ATOM 1988 C C . HIS B 1 61 ? -10.734 -26.562 -0.898 1 96.69 61 HIS B C 1
ATOM 1990 O O . HIS B 1 61 ? -9.797 -26.453 -0.105 1 96.69 61 HIS B O 1
ATOM 1996 N N . ILE B 1 62 ? -10.617 -27.156 -2.029 1 97.44 62 ILE B N 1
ATOM 1997 C CA . ILE B 1 62 ? -9.406 -27.844 -2.443 1 97.44 62 ILE B CA 1
ATOM 1998 C C . ILE B 1 62 ? -8.266 -26.828 -2.596 1 97.44 62 ILE B C 1
ATOM 2000 O O . ILE B 1 62 ? -7.133 -27.094 -2.191 1 97.44 62 ILE B O 1
ATOM 2004 N N . LYS B 1 63 ? -8.586 -25.719 -3.248 1 97.31 63 LYS B N 1
ATOM 2005 C CA . LYS B 1 63 ? -7.617 -24.641 -3.352 1 97.31 63 LYS B CA 1
ATOM 2006 C C . LYS B 1 63 ? -7.059 -24.266 -1.979 1 97.31 63 LYS B C 1
ATOM 2008 O O . LYS B 1 63 ? -5.848 -24.094 -1.818 1 97.31 63 LYS B O 1
ATOM 2013 N N . GLY B 1 64 ? -7.93 -24.141 -1.006 1 96.5 64 GLY B N 1
ATOM 2014 C CA . GLY B 1 64 ? -7.523 -23.828 0.355 1 96.5 64 GLY B CA 1
ATOM 2015 C C . GLY B 1 64 ? -6.59 -24.859 0.952 1 96.5 64 GLY B C 1
ATOM 2016 O O . GLY B 1 64 ? -5.59 -24.516 1.586 1 96.5 64 GLY B O 1
ATOM 2017 N N . VAL B 1 65 ? -6.91 -26.125 0.742 1 96.88 65 VAL B N 1
ATOM 2018 C CA . VAL B 1 65 ? -6.113 -27.234 1.252 1 96.88 65 VAL B CA 1
ATOM 2019 C C . VAL B 1 65 ? -4.703 -27.172 0.663 1 96.88 65 VAL B C 1
ATOM 2021 O O . VAL B 1 65 ? -3.717 -27.344 1.382 1 96.88 65 VAL B O 1
ATOM 2024 N N . LEU B 1 66 ? -4.625 -26.922 -0.614 1 97.31 66 LEU B N 1
ATOM 2025 C CA . LEU B 1 66 ? -3.336 -26.859 -1.295 1 97.31 66 LEU B CA 1
ATOM 2026 C C . LEU B 1 66 ? -2.52 -25.672 -0.811 1 97.31 66 LEU B C 1
ATOM 2028 O O . LEU B 1 66 ? -1.325 -25.797 -0.532 1 97.31 66 LEU B O 1
ATOM 2032 N N . LEU B 1 67 ? -3.123 -24.531 -0.717 1 97.44 67 LEU B N 1
ATOM 2033 C CA . LEU B 1 67 ? -2.434 -23.328 -0.25 1 97.44 67 LEU B CA 1
ATOM 2034 C C . LEU B 1 67 ? -1.891 -23.531 1.161 1 97.44 67 LEU B C 1
ATOM 2036 O O . LEU B 1 67 ? -0.778 -23.094 1.47 1 97.44 67 LEU B O 1
ATOM 2040 N N . GLU B 1 68 ? -2.703 -24.234 1.992 1 95.62 68 GLU B N 1
ATOM 2041 C CA . GLU B 1 68 ? -2.271 -24.531 3.355 1 95.62 68 GLU B CA 1
ATOM 2042 C C . GLU B 1 68 ? -1.056 -25.453 3.367 1 95.62 68 GLU B C 1
ATOM 2044 O O . GLU B 1 68 ? -0.125 -25.25 4.148 1 95.62 68 GLU B O 1
ATOM 2049 N N . ARG B 1 69 ? -1.116 -26.406 2.541 1 95.38 69 ARG B N 1
ATOM 2050 C CA . ARG B 1 69 ? -0.013 -27.359 2.441 1 95.38 69 ARG B CA 1
ATOM 2051 C C . ARG B 1 69 ? 1.299 -26.641 2.131 1 95.38 69 ARG B C 1
ATOM 2053 O O . ARG B 1 69 ? 2.361 -27.062 2.604 1 95.38 69 ARG B O 1
ATOM 2060 N N . PHE B 1 70 ? 1.236 -25.609 1.346 1 96.69 70 PHE B N 1
ATOM 2061 C CA . PHE B 1 70 ? 2.43 -24.875 0.929 1 96.69 70 PHE B CA 1
ATOM 2062 C C . PHE B 1 70 ? 2.643 -23.641 1.799 1 96.69 70 PHE B C 1
ATOM 2064 O O . PHE B 1 70 ? 3.412 -22.75 1.439 1 96.69 70 PHE B O 1
ATOM 2071 N N . LYS B 1 71 ? 1.896 -23.5 2.9 1 95.69 71 LYS B N 1
ATOM 2072 C CA . LYS B 1 71 ? 2.035 -22.438 3.9 1 95.69 71 LYS B CA 1
ATOM 2073 C C . LYS B 1 71 ? 1.831 -21.062 3.279 1 95.69 71 LYS B C 1
ATOM 2075 O O . LYS B 1 71 ? 2.576 -20.125 3.574 1 95.69 71 LYS B O 1
ATOM 2080 N N . MET B 1 72 ? 0.902 -21.078 2.383 1 96.19 72 MET B N 1
ATOM 2081 C CA . MET B 1 72 ? 0.528 -19.797 1.777 1 96.19 72 MET B CA 1
ATOM 2082 C C . MET B 1 72 ? -0.445 -19.031 2.67 1 96.19 72 MET B C 1
ATOM 2084 O O . MET B 1 72 ? -1.631 -18.938 2.354 1 96.19 72 MET B O 1
ATOM 2088 N N . LYS B 1 73 ? 0.088 -18.453 3.697 1 94.69 73 LYS B N 1
ATOM 2089 C CA . LYS B 1 73 ? -0.669 -17.625 4.629 1 94.69 73 LYS B CA 1
ATOM 2090 C C . LYS B 1 73 ? -0.708 -16.172 4.16 1 94.69 73 LYS B C 1
ATOM 2092 O O . LYS B 1 73 ? 0.073 -15.766 3.297 1 94.69 73 LYS B O 1
ATOM 2097 N N . PRO B 1 74 ? -1.604 -15.398 4.707 1 95.25 74 PRO B N 1
ATOM 2098 C CA . PRO B 1 74 ? -1.691 -14 4.297 1 95.25 74 PRO B CA 1
ATOM 2099 C C . PRO B 1 74 ? -0.342 -13.281 4.344 1 95.25 74 PRO B C 1
ATOM 2101 O O . PRO B 1 74 ? -0.009 -12.523 3.43 1 95.25 74 PRO B O 1
ATOM 2104 N N . GLU B 1 75 ? 0.396 -13.609 5.352 1 94.06 75 GLU B N 1
ATOM 2105 C CA . GLU B 1 75 ? 1.706 -12.984 5.473 1 94.06 75 GLU B CA 1
ATOM 2106 C C . GLU B 1 75 ? 2.629 -13.398 4.332 1 94.06 75 GLU B C 1
ATOM 2108 O O . GLU B 1 75 ? 3.416 -12.586 3.836 1 94.06 75 GLU B O 1
ATOM 2113 N N . THR B 1 76 ? 2.557 -14.617 3.934 1 96.75 76 THR B N 1
ATOM 2114 C CA . THR B 1 76 ? 3.357 -15.086 2.805 1 96.75 76 THR B CA 1
ATOM 2115 C C . THR B 1 76 ? 2.971 -14.344 1.527 1 96.75 76 THR B C 1
ATOM 2117 O O . THR B 1 76 ? 3.838 -13.93 0.758 1 96.75 76 THR B O 1
ATOM 2120 N N . PHE B 1 77 ? 1.658 -14.18 1.332 1 97.69 77 PHE B N 1
ATOM 2121 C CA . PHE B 1 77 ? 1.16 -13.438 0.18 1 97.69 77 PHE B CA 1
ATOM 2122 C C . PHE B 1 77 ? 1.631 -11.992 0.225 1 97.69 77 PHE B C 1
ATOM 2124 O O . PHE B 1 77 ? 2.031 -11.43 -0.798 1 97.69 77 PHE B O 1
ATOM 2131 N N . ARG B 1 78 ? 1.594 -11.367 1.397 1 97.5 78 ARG B N 1
ATOM 2132 C CA . ARG B 1 78 ? 2.051 -9.992 1.563 1 97.5 78 ARG B CA 1
ATOM 2133 C C . ARG B 1 78 ? 3.512 -9.844 1.149 1 97.5 78 ARG B C 1
ATOM 2135 O O . ARG B 1 78 ? 3.865 -8.914 0.425 1 97.5 78 ARG B O 1
ATOM 2142 N N . VAL B 1 79 ? 4.336 -10.797 1.59 1 96.62 79 VAL B N 1
ATOM 2143 C CA . VAL B 1 79 ? 5.766 -10.773 1.293 1 96.62 79 VAL B CA 1
ATOM 2144 C C . VAL B 1 79 ? 5.984 -10.922 -0.211 1 96.62 79 VAL B C 1
ATOM 2146 O O . VAL B 1 79 ? 6.762 -10.18 -0.808 1 96.62 79 VAL B O 1
ATOM 2149 N N . LYS B 1 80 ? 5.297 -11.789 -0.812 1 97.56 80 LYS B N 1
ATOM 2150 C CA . LYS B 1 80 ? 5.43 -11.984 -2.252 1 97.56 80 LYS B CA 1
ATOM 2151 C C . LYS B 1 80 ? 4.93 -10.773 -3.025 1 97.56 80 LYS B C 1
ATOM 2153 O O . LYS B 1 80 ? 5.531 -10.375 -4.023 1 97.56 80 LYS B O 1
ATOM 2158 N N . PHE B 1 81 ? 3.854 -10.156 -2.535 1 98.5 81 PHE B N 1
ATOM 2159 C CA . PHE B 1 81 ? 3.316 -8.961 -3.176 1 98.5 81 PHE B CA 1
ATOM 2160 C C . PHE B 1 81 ? 4.344 -7.836 -3.172 1 98.5 81 PHE B C 1
ATOM 2162 O O . PHE B 1 81 ? 4.465 -7.094 -4.148 1 98.5 81 PHE B O 1
ATOM 2169 N N . THR B 1 82 ? 5.078 -7.77 -2.104 1 96.94 82 THR B N 1
ATOM 2170 C CA . THR B 1 82 ? 5.965 -6.621 -1.926 1 96.94 82 THR B CA 1
ATOM 2171 C C . THR B 1 82 ? 7.359 -6.926 -2.463 1 96.94 82 THR B C 1
ATOM 2173 O O . THR B 1 82 ? 8.094 -6.016 -2.85 1 96.94 82 THR B O 1
ATOM 2176 N N . GLN B 1 83 ? 7.699 -8.219 -2.59 1 96.69 83 GLN B N 1
ATOM 2177 C CA . GLN B 1 83 ? 9.102 -8.523 -2.859 1 96.69 83 GLN B CA 1
ATOM 2178 C C . GLN B 1 83 ? 9.258 -9.273 -4.18 1 96.69 83 GLN B C 1
ATOM 2180 O O . GLN B 1 83 ? 10.359 -9.367 -4.719 1 96.69 83 GLN B O 1
ATOM 2185 N N . HIS B 1 84 ? 8.195 -9.844 -4.691 1 96.38 84 HIS B N 1
ATOM 2186 C CA . HIS B 1 84 ? 8.266 -10.602 -5.934 1 96.38 84 HIS B CA 1
ATOM 2187 C C . HIS B 1 84 ? 8.859 -9.758 -7.059 1 96.38 84 HIS B C 1
ATOM 2189 O O . HIS B 1 84 ? 8.523 -8.578 -7.203 1 96.38 84 HIS B O 1
ATOM 2195 N N . GLN B 1 85 ? 9.766 -10.398 -7.84 1 94.81 85 GLN B N 1
ATOM 2196 C CA . GLN B 1 85 ? 10.461 -9.695 -8.914 1 94.81 85 GLN B CA 1
ATOM 2197 C C . GLN B 1 85 ? 10.031 -10.219 -10.281 1 94.81 85 GLN B C 1
ATOM 2199 O O . GLN B 1 85 ? 9.68 -11.391 -10.422 1 94.81 85 GLN B O 1
ATOM 2204 N N . ARG B 1 86 ? 10.125 -9.328 -11.133 1 94.94 86 ARG B N 1
ATOM 2205 C CA . ARG B 1 86 ? 9.852 -9.688 -12.523 1 94.94 86 ARG B CA 1
ATOM 2206 C C . ARG B 1 86 ? 10.938 -10.609 -13.078 1 94.94 86 ARG B C 1
ATOM 2208 O O . ARG B 1 86 ? 12.125 -10.359 -12.883 1 94.94 86 ARG B O 1
ATOM 2215 N N . LYS B 1 87 ? 10.523 -11.664 -13.734 1 92 87 LYS B N 1
ATOM 2216 C CA . LYS B 1 87 ? 11.477 -12.586 -14.344 1 92 87 LYS B CA 1
ATOM 2217 C C . LYS B 1 87 ? 12.055 -12 -15.625 1 92 87 LYS B C 1
ATOM 2219 O O . LYS B 1 87 ? 11.438 -11.148 -16.266 1 92 87 LYS B O 1
ATOM 2224 N N . SER B 1 88 ? 13.289 -12.492 -15.953 1 90.38 88 SER B N 1
ATOM 2225 C CA . SER B 1 88 ? 13.93 -12.055 -17.188 1 90.38 88 SER B CA 1
ATOM 2226 C C . SER B 1 88 ? 13.047 -12.352 -18.406 1 90.38 88 SER B C 1
ATOM 2228 O O . SER B 1 88 ? 12.547 -13.469 -18.547 1 90.38 88 SER B O 1
ATOM 2230 N N . GLY B 1 89 ? 12.836 -11.328 -19.156 1 90.25 89 GLY B N 1
ATOM 2231 C CA . GLY B 1 89 ? 12.078 -11.516 -20.391 1 90.25 89 GLY B CA 1
ATOM 2232 C C . GLY B 1 89 ? 10.578 -11.492 -20.172 1 90.25 89 GLY B C 1
ATOM 2233 O O . GLY B 1 89 ? 9.805 -11.539 -21.125 1 90.25 89 GLY B O 1
ATOM 2234 N N . GLU B 1 90 ? 10.172 -11.438 -18.984 1 94.31 90 GLU B N 1
ATOM 2235 C CA . GLU B 1 90 ? 8.75 -11.422 -18.656 1 94.31 90 GLU B CA 1
ATOM 2236 C C . GLU B 1 90 ? 8.125 -10.062 -18.969 1 94.31 90 GLU B C 1
ATOM 2238 O O . GLU B 1 90 ? 8.734 -9.023 -18.703 1 94.31 90 GLU B O 1
ATOM 2243 N N . LEU B 1 91 ? 6.898 -10.109 -19.547 1 96.25 91 LEU B N 1
ATOM 2244 C CA . LEU B 1 91 ? 6.168 -8.867 -19.797 1 96.25 91 LEU B CA 1
ATOM 2245 C C . LEU B 1 91 ? 5.656 -8.266 -18.484 1 96.25 91 LEU B C 1
ATOM 2247 O O . LEU B 1 91 ? 5.41 -8.984 -17.516 1 96.25 91 LEU B O 1
ATOM 2251 N N . TRP B 1 92 ? 5.492 -6.98 -18.516 1 97.31 92 TRP B N 1
ATOM 2252 C CA . TRP B 1 92 ? 4.961 -6.289 -17.344 1 97.31 92 TRP B CA 1
ATOM 2253 C C . TRP B 1 92 ? 3.531 -6.727 -17.047 1 97.31 92 TRP B C 1
ATOM 2255 O O . TRP B 1 92 ? 3.123 -6.809 -15.891 1 97.31 92 TRP B O 1
ATOM 2265 N N . LYS B 1 93 ? 2.777 -7.02 -18.094 1 97.44 93 LYS B N 1
ATOM 2266 C CA . LYS B 1 93 ? 1.407 -7.492 -17.922 1 97.44 93 LYS B CA 1
ATOM 2267 C C . LYS B 1 93 ? 1.373 -8.789 -17.109 1 97.44 93 LYS B C 1
ATOM 2269 O O . LYS B 1 93 ? 0.451 -9.016 -16.328 1 97.44 93 LYS B O 1
ATOM 2274 N N . GLU B 1 94 ? 2.379 -9.609 -17.328 1 95.94 94 GLU B N 1
ATOM 2275 C CA . GLU B 1 94 ? 2.477 -10.867 -16.594 1 95.94 94 GLU B CA 1
ATOM 2276 C C . GLU B 1 94 ? 2.811 -10.625 -15.133 1 95.94 94 GLU B C 1
ATOM 2278 O O . GLU B 1 94 ? 2.23 -11.25 -14.242 1 95.94 94 GLU B O 1
ATOM 2283 N N . LEU B 1 95 ? 3.75 -9.711 -14.898 1 97.38 95 LEU B N 1
ATOM 2284 C CA . LEU B 1 95 ? 4.078 -9.359 -13.523 1 97.38 95 LEU B CA 1
ATOM 2285 C C . LEU B 1 95 ? 2.852 -8.836 -12.781 1 97.38 95 LEU B C 1
ATOM 2287 O O . LEU B 1 95 ? 2.623 -9.18 -11.625 1 97.38 95 LEU B O 1
ATOM 2291 N N . ILE B 1 96 ? 2.098 -8.016 -13.43 1 98.19 96 ILE B N 1
ATOM 2292 C CA . ILE B 1 96 ? 0.913 -7.426 -12.82 1 98.19 96 ILE B CA 1
ATOM 2293 C C . ILE B 1 96 ? -0.084 -8.523 -12.461 1 98.19 96 ILE B C 1
ATOM 2295 O O . ILE B 1 96 ? -0.711 -8.469 -11.398 1 98.19 96 ILE B O 1
ATOM 2299 N N . PHE B 1 97 ? -0.215 -9.477 -13.344 1 96.69 97 PHE B N 1
ATOM 2300 C CA . PHE B 1 97 ? -1.062 -10.625 -13.047 1 96.69 97 PHE B CA 1
ATOM 2301 C C . PHE B 1 97 ? -0.592 -11.336 -11.781 1 96.69 97 PHE B C 1
ATOM 2303 O O . PHE B 1 97 ? -1.404 -11.695 -10.922 1 96.69 97 PHE B O 1
ATOM 2310 N N . GLU B 1 98 ? 0.68 -11.516 -11.672 1 97.75 98 GLU B N 1
ATOM 2311 C CA . GLU B 1 98 ? 1.254 -12.203 -10.516 1 97.75 98 GLU B CA 1
ATOM 2312 C C . GLU B 1 98 ? 1.041 -11.391 -9.242 1 97.75 98 GLU B C 1
ATOM 2314 O O . GLU B 1 98 ? 0.643 -11.945 -8.211 1 97.75 98 GLU B O 1
ATOM 2319 N N . LEU B 1 99 ? 1.27 -10.102 -9.336 1 98.5 99 LEU B N 1
ATOM 2320 C CA . LEU B 1 99 ? 1.11 -9.234 -8.18 1 98.5 99 LEU B CA 1
ATOM 2321 C C . LEU B 1 99 ? -0.352 -9.164 -7.75 1 98.5 99 LEU B C 1
ATOM 2323 O O . LEU B 1 99 ? -0.651 -9.094 -6.555 1 98.5 99 LEU B O 1
ATOM 2327 N N . ARG B 1 100 ? -1.237 -9.164 -8.711 1 98.5 100 ARG B N 1
ATOM 2328 C CA . ARG B 1 100 ? -2.662 -9.172 -8.391 1 98.5 100 ARG B CA 1
ATOM 2329 C C . ARG B 1 100 ? -3.037 -10.422 -7.605 1 98.5 100 ARG B C 1
ATOM 2331 O O . ARG B 1 100 ? -3.789 -10.352 -6.629 1 98.5 100 ARG B O 1
ATOM 2338 N N . ASN B 1 101 ? -2.51 -11.516 -8.047 1 97.88 101 ASN B N 1
ATOM 2339 C CA . ASN B 1 101 ? -2.744 -12.773 -7.344 1 97.88 101 ASN B CA 1
ATOM 2340 C C . ASN B 1 101 ? -2.268 -12.695 -5.895 1 97.88 101 ASN B C 1
ATOM 2342 O O . ASN B 1 101 ? -2.99 -13.094 -4.98 1 97.88 101 ASN B O 1
ATOM 2346 N N . TYR B 1 102 ? -1.104 -12.164 -5.734 1 98.56 102 TYR B N 1
ATOM 2347 C CA . TYR B 1 102 ? -0.54 -12.086 -4.391 1 98.56 102 TYR B CA 1
ATOM 2348 C C . TYR B 1 102 ? -1.31 -11.094 -3.531 1 98.56 102 TYR B C 1
ATOM 2350 O O . TYR B 1 102 ? -1.586 -11.359 -2.359 1 98.56 102 TYR B O 1
ATOM 2358 N N . LEU B 1 103 ? -1.676 -9.984 -4.078 1 98.81 103 LEU B N 1
ATOM 2359 C CA . LEU B 1 103 ? -2.461 -9.008 -3.332 1 98.81 103 LEU B CA 1
ATOM 2360 C C . LEU B 1 103 ? -3.795 -9.602 -2.895 1 98.81 103 LEU B C 1
ATOM 2362 O O . LEU B 1 103 ? -4.188 -9.469 -1.733 1 98.81 103 LEU B O 1
ATOM 2366 N N . GLU B 1 104 ? -4.406 -10.242 -3.801 1 98.06 104 GLU B N 1
ATOM 2367 C CA . GLU B 1 104 ? -5.715 -10.812 -3.5 1 98.06 104 GLU B CA 1
ATOM 2368 C C . GLU B 1 104 ? -5.605 -11.922 -2.455 1 98.06 104 GLU B C 1
ATOM 2370 O O . GLU B 1 104 ? -6.445 -12.023 -1.561 1 98.06 104 GLU B O 1
ATOM 2375 N N . GLY B 1 105 ? -4.551 -12.75 -2.598 1 97.69 105 GLY B N 1
ATOM 2376 C CA . GLY B 1 105 ? -4.305 -13.742 -1.566 1 97.69 105 GLY B CA 1
ATOM 2377 C C . GLY B 1 105 ? -4.098 -13.141 -0.19 1 97.69 105 GLY B C 1
ATOM 2378 O O . GLY B 1 105 ? -4.574 -13.68 0.81 1 97.69 105 GLY B O 1
ATOM 2379 N N . TRP B 1 106 ? -3.475 -11.992 -0.18 1 97.94 106 TRP B N 1
ATOM 2380 C CA . TRP B 1 106 ? -3.203 -11.273 1.063 1 97.94 106 TRP B CA 1
ATOM 2381 C C . TRP B 1 106 ? -4.492 -10.734 1.672 1 97.94 106 TRP B C 1
ATOM 2383 O O . TRP B 1 106 ? -4.875 -11.117 2.779 1 97.94 106 TRP B O 1
ATOM 2393 N N . ILE B 1 107 ? -5.227 -10 0.95 1 98.12 107 ILE B N 1
ATOM 2394 C CA . ILE B 1 107 ? -6.363 -9.273 1.512 1 98.12 107 ILE B CA 1
ATOM 2395 C C . ILE B 1 107 ? -7.508 -10.25 1.786 1 98.12 107 ILE B C 1
ATOM 2397 O O . ILE B 1 107 ? -8.258 -10.078 2.748 1 98.12 107 ILE B O 1
ATOM 2401 N N . ASP B 1 108 ? -7.641 -11.359 1.006 1 95.88 108 ASP B N 1
ATOM 2402 C CA . ASP B 1 108 ? -8.648 -12.375 1.275 1 95.88 108 ASP B CA 1
ATOM 2403 C C . ASP B 1 108 ? -8.352 -13.109 2.582 1 95.88 108 ASP B C 1
ATOM 2405 O O . ASP B 1 108 ? -9.266 -13.406 3.355 1 95.88 108 ASP B O 1
ATOM 2409 N N . GLY B 1 109 ? -7.113 -13.375 2.734 1 95.25 109 GLY B N 1
ATOM 2410 C CA . GLY B 1 109 ? -6.707 -14.117 3.92 1 95.25 109 GLY B CA 1
ATOM 2411 C C . GLY B 1 109 ? -6.996 -13.375 5.211 1 95.25 109 GLY B C 1
ATOM 2412 O O . GLY B 1 109 ? -7.18 -13.992 6.262 1 95.25 109 GLY B O 1
ATOM 2413 N N . VAL B 1 110 ? -7.047 -12.031 5.133 1 95.94 110 VAL B N 1
ATOM 2414 C CA . VAL B 1 110 ? -7.297 -11.242 6.336 1 95.94 110 VAL B CA 1
ATOM 2415 C C . VAL B 1 110 ? -8.703 -10.648 6.277 1 95.94 110 VAL B C 1
ATOM 2417 O O . VAL B 1 110 ? -9.016 -9.719 7.027 1 95.94 110 VAL B O 1
ATOM 2420 N N . LYS B 1 111 ? -9.477 -11.062 5.301 1 96.31 111 LYS B N 1
ATOM 2421 C CA . LYS B 1 111 ? -10.898 -10.758 5.16 1 96.31 111 LYS B CA 1
ATOM 2422 C C . LYS B 1 111 ? -11.117 -9.258 4.941 1 96.31 111 LYS B C 1
ATOM 2424 O O . LYS B 1 111 ? -12 -8.664 5.555 1 96.31 111 LYS B O 1
ATOM 2429 N N . VAL B 1 112 ? -10.281 -8.664 4.172 1 97.81 112 VAL B N 1
ATOM 2430 C CA . VAL B 1 112 ? -10.438 -7.273 3.758 1 97.81 112 VAL B CA 1
ATOM 2431 C C . VAL B 1 112 ? -11.148 -7.207 2.406 1 97.81 112 VAL B C 1
ATOM 2433 O O . VAL B 1 112 ? -10.641 -7.723 1.407 1 97.81 112 VAL B O 1
ATOM 2436 N N . ASN B 1 113 ? -12.328 -6.594 2.426 1 97.19 113 ASN B N 1
ATOM 2437 C CA . ASN B 1 113 ? -13.117 -6.617 1.198 1 97.19 113 ASN B CA 1
ATOM 2438 C C . ASN B 1 113 ? -13.766 -5.266 0.926 1 97.19 113 ASN B C 1
ATOM 2440 O O . ASN B 1 113 ? -14.617 -5.148 0.038 1 97.19 113 ASN B O 1
ATOM 2444 N N . GLU B 1 114 ? -13.414 -4.297 1.716 1 98.06 114 GLU B N 1
ATOM 2445 C CA . GLU B 1 114 ? -14 -2.967 1.554 1 98.06 114 GLU B CA 1
ATOM 2446 C C . GLU B 1 114 ? -12.914 -1.9 1.443 1 98.06 114 GLU B C 1
ATOM 2448 O O . GLU B 1 114 ? -11.797 -2.088 1.94 1 98.06 114 GLU B O 1
ATOM 2453 N N . PHE B 1 115 ? -13.32 -0.783 0.857 1 98.44 115 PHE B N 1
ATOM 2454 C CA . PHE B 1 115 ? -12.406 0.331 0.608 1 98.44 115 PHE B CA 1
ATOM 2455 C C . PHE B 1 115 ? -11.766 0.807 1.906 1 98.44 115 PHE B C 1
ATOM 2457 O O . PHE B 1 115 ? -10.539 0.894 2.002 1 98.44 115 PHE B O 1
ATOM 2464 N N . GLU B 1 116 ? -12.523 1.066 2.951 1 98.06 116 GLU B N 1
ATOM 2465 C CA . GLU B 1 116 ? -12.016 1.601 4.211 1 98.06 116 GLU B CA 1
ATOM 2466 C C . GLU B 1 116 ? -11.109 0.592 4.914 1 98.06 116 GLU B C 1
ATOM 2468 O O . GLU B 1 116 ? -10.094 0.966 5.504 1 98.06 116 GLU B O 1
ATOM 2473 N N . THR B 1 117 ? -11.492 -0.658 4.832 1 98 117 THR B N 1
ATOM 2474 C CA . THR B 1 117 ? -10.688 -1.68 5.5 1 98 117 THR B CA 1
ATOM 2475 C C . THR B 1 117 ? -9.359 -1.882 4.781 1 98 117 THR B C 1
ATOM 2477 O O . THR B 1 117 ? -8.344 -2.182 5.41 1 98 117 THR B O 1
ATOM 2480 N N . LEU B 1 118 ? -9.398 -1.68 3.453 1 98.75 118 LEU B N 1
ATOM 2481 C CA . LEU B 1 118 ? -8.148 -1.772 2.709 1 98.75 118 LEU B CA 1
ATOM 2482 C C . LEU B 1 118 ? -7.219 -0.615 3.061 1 98.75 118 LEU B C 1
ATOM 2484 O O . LEU B 1 118 ? -6.008 -0.805 3.201 1 98.75 118 LEU B O 1
ATOM 2488 N N . LYS B 1 119 ? -7.77 0.593 3.227 1 98.75 119 LYS B N 1
ATOM 2489 C CA . LYS B 1 119 ? -6.984 1.725 3.707 1 98.75 119 LYS B CA 1
ATOM 2490 C C . LYS B 1 119 ? -6.332 1.413 5.051 1 98.75 119 LYS B C 1
ATOM 2492 O O . LYS B 1 119 ? -5.145 1.674 5.246 1 98.75 119 LYS B O 1
ATOM 2497 N N . ASN B 1 120 ? -7.164 0.846 5.871 1 98.62 120 ASN B N 1
ATOM 2498 C CA . ASN B 1 120 ? -6.672 0.475 7.191 1 98.62 120 ASN B CA 1
ATOM 2499 C C . ASN B 1 120 ? -5.523 -0.526 7.105 1 98.62 120 ASN B C 1
ATOM 2501 O O . ASN B 1 120 ? -4.527 -0.4 7.82 1 98.62 120 ASN B O 1
ATOM 2505 N N . LEU B 1 121 ? -5.684 -1.447 6.25 1 98.56 121 LEU B N 1
ATOM 2506 C CA . LEU B 1 121 ? -4.641 -2.453 6.07 1 98.56 121 LEU B CA 1
ATOM 2507 C C . LEU B 1 121 ? -3.346 -1.812 5.586 1 98.56 121 LEU B C 1
ATOM 2509 O O . LEU B 1 121 ? -2.26 -2.176 6.043 1 98.56 121 LEU B O 1
ATOM 2513 N N . MET B 1 122 ? -3.475 -0.882 4.629 1 98.69 122 MET B N 1
ATOM 2514 C CA . MET B 1 122 ? -2.303 -0.187 4.105 1 98.69 122 MET B CA 1
ATOM 2515 C C . MET B 1 122 ? -1.56 0.544 5.219 1 98.69 122 MET B C 1
ATOM 2517 O O . MET B 1 122 ? -0.332 0.475 5.301 1 98.69 122 MET B O 1
ATOM 2521 N N . ILE B 1 123 ? -2.295 1.19 6.047 1 98.75 123 ILE B N 1
ATOM 2522 C CA . ILE B 1 123 ? -1.705 1.932 7.156 1 98.75 123 ILE B CA 1
ATOM 2523 C C . ILE B 1 123 ? -1.063 0.96 8.141 1 98.75 123 ILE B C 1
ATOM 2525 O O . ILE B 1 123 ? 0.077 1.159 8.57 1 98.75 123 ILE B O 1
ATOM 2529 N N . THR B 1 124 ? -1.785 -0.058 8.492 1 98.44 124 THR B N 1
ATOM 2530 C CA . THR B 1 124 ? -1.309 -1.063 9.438 1 98.44 124 THR B CA 1
ATOM 2531 C C . THR B 1 124 ? -0.004 -1.688 8.945 1 98.44 124 THR B C 1
ATOM 2533 O O . THR B 1 124 ? 0.935 -1.867 9.727 1 98.44 124 THR B O 1
ATOM 2536 N N . ASP B 1 125 ? -0.009 -1.968 7.652 1 97.62 125 ASP B N 1
ATOM 2537 C CA . ASP B 1 125 ? 1.192 -2.564 7.074 1 97.62 125 ASP B CA 1
ATOM 2538 C C . ASP B 1 125 ? 2.385 -1.617 7.191 1 97.62 125 ASP B C 1
ATOM 2540 O O . ASP B 1 125 ? 3.504 -2.051 7.473 1 97.62 125 ASP B O 1
ATOM 2544 N N . GLN B 1 126 ? 2.172 -0.336 7.012 1 97.88 126 GLN B N 1
ATOM 2545 C CA . GLN B 1 126 ? 3.227 0.663 7.152 1 97.88 126 GLN B CA 1
ATOM 2546 C C . GLN B 1 126 ? 3.74 0.726 8.586 1 97.88 126 GLN B C 1
ATOM 2548 O O . GLN B 1 126 ? 4.945 0.828 8.812 1 97.88 126 GLN B O 1
ATOM 2553 N N . VAL B 1 127 ? 2.887 0.641 9.523 1 97.94 127 VAL B N 1
ATOM 2554 C CA . VAL B 1 127 ? 3.252 0.707 10.938 1 97.94 127 VAL B CA 1
ATOM 2555 C C . VAL B 1 127 ? 4.035 -0.545 11.328 1 97.94 127 VAL B C 1
ATOM 2557 O O . VAL B 1 127 ? 5.082 -0.454 11.969 1 97.94 127 VAL B O 1
ATOM 2560 N N . LYS B 1 128 ? 3.537 -1.667 10.875 1 96.25 128 LYS B N 1
ATOM 2561 C CA . LYS B 1 128 ? 4.16 -2.941 11.219 1 96.25 128 LYS B CA 1
ATOM 2562 C C . LYS B 1 128 ? 5.609 -2.99 10.75 1 96.25 128 LYS B C 1
ATOM 2564 O O . LYS B 1 128 ? 6.465 -3.584 11.406 1 96.25 128 LYS B O 1
ATOM 2569 N N . ARG B 1 129 ? 5.859 -2.322 9.688 1 94 129 ARG B N 1
ATOM 2570 C CA . ARG B 1 129 ? 7.199 -2.307 9.109 1 94 129 ARG B CA 1
ATOM 2571 C C . ARG B 1 129 ? 8.156 -1.49 9.977 1 94 129 ARG B C 1
ATOM 2573 O O . ARG B 1 129 ? 9.375 -1.641 9.867 1 94 129 ARG B O 1
ATOM 2580 N N . ARG B 1 130 ? 7.633 -0.694 10.789 1 95.19 130 ARG B N 1
ATOM 2581 C CA . ARG B 1 130 ? 8.445 0.222 11.578 1 95.19 130 ARG B CA 1
ATOM 2582 C C . ARG B 1 130 ? 8.648 -0.312 12.992 1 95.19 130 ARG B C 1
ATOM 2584 O O . ARG B 1 130 ? 9.391 0.279 13.781 1 95.19 130 ARG B O 1
ATOM 2591 N N . VAL B 1 131 ? 8.023 -1.401 13.297 1 95.12 131 VAL B N 1
ATOM 2592 C CA . VAL B 1 131 ? 8.102 -1.997 14.625 1 95.12 131 VAL B CA 1
ATOM 2593 C C . VAL B 1 131 ? 9.273 -2.977 14.688 1 95.12 131 VAL B C 1
ATOM 2595 O O . VAL B 1 131 ? 9.492 -3.748 13.75 1 95.12 131 VAL B O 1
ATOM 2598 N N . SER B 1 132 ? 10.062 -2.941 15.734 1 92.56 132 SER B N 1
ATOM 2599 C CA . SER B 1 132 ? 11.227 -3.805 15.906 1 92.56 132 SER B CA 1
ATOM 2600 C C . SER B 1 132 ? 10.82 -5.27 16 1 92.56 132 SER B C 1
ATOM 2602 O O . SER B 1 132 ? 9.703 -5.582 16.422 1 92.56 132 SER B O 1
ATOM 2604 N N . PRO B 1 133 ? 11.734 -6.141 15.664 1 92.5 133 PRO B N 1
ATOM 2605 C CA . PRO B 1 133 ? 11.438 -7.574 15.75 1 92.5 133 PRO B CA 1
ATOM 2606 C C . PRO B 1 133 ? 11.055 -8.023 17.156 1 92.5 133 PRO B C 1
ATOM 2608 O O . PRO B 1 133 ? 10.203 -8.898 17.312 1 92.5 133 PRO B O 1
ATOM 2611 N N . GLU B 1 134 ? 11.641 -7.457 18.125 1 90.56 134 GLU B N 1
ATOM 2612 C CA . GLU B 1 134 ? 11.359 -7.812 19.516 1 90.56 134 GLU B CA 1
ATOM 2613 C C . GLU B 1 134 ? 9.891 -7.578 19.859 1 90.56 134 GLU B C 1
ATOM 2615 O O . GLU B 1 134 ? 9.25 -8.414 20.5 1 90.56 134 GLU B O 1
ATOM 2620 N N . VAL B 1 135 ? 9.414 -6.461 19.453 1 91.88 135 VAL B N 1
ATOM 2621 C CA . VAL B 1 135 ? 8.023 -6.109 19.734 1 91.88 135 VAL B CA 1
ATOM 2622 C C . VAL B 1 135 ? 7.09 -7.023 18.953 1 91.88 135 VAL B C 1
ATOM 2624 O O . VAL B 1 135 ? 6.074 -7.48 19.484 1 91.88 135 VAL B O 1
ATOM 2627 N N . LYS B 1 136 ? 7.414 -7.348 17.734 1 91.94 136 LYS B N 1
ATOM 2628 C CA . LYS B 1 136 ? 6.621 -8.25 16.906 1 91.94 136 LYS B CA 1
ATOM 2629 C C . LYS B 1 136 ? 6.492 -9.625 17.547 1 91.94 136 LYS B C 1
ATOM 2631 O O . LYS B 1 136 ? 5.406 -10.211 17.562 1 91.94 136 LYS B O 1
ATOM 2636 N N . ASP B 1 137 ? 7.586 -10.031 18.078 1 90.38 137 ASP B N 1
ATOM 2637 C CA . ASP B 1 137 ? 7.625 -11.352 18.703 1 90.38 137 ASP B CA 1
ATOM 2638 C C . ASP B 1 137 ? 6.742 -11.398 19.938 1 90.38 137 ASP B C 1
ATOM 2640 O O . ASP B 1 137 ? 6.207 -12.445 20.297 1 90.38 137 ASP B O 1
ATOM 2644 N N . HIS B 1 138 ? 6.672 -10.273 20.547 1 90.81 138 HIS B N 1
ATOM 2645 C CA . HIS B 1 138 ? 5.836 -10.172 21.734 1 90.81 138 HIS B CA 1
ATOM 2646 C C . HIS B 1 138 ? 4.379 -10.477 21.406 1 90.81 138 HIS B C 1
ATOM 2648 O O . HIS B 1 138 ? 3.664 -11.062 22.234 1 90.81 138 HIS B O 1
ATOM 2654 N N . PHE B 1 139 ? 3.9 -10.102 20.266 1 90.88 139 PHE B N 1
ATOM 2655 C CA . PHE B 1 139 ? 2.494 -10.258 19.906 1 90.88 139 PHE B CA 1
ATOM 2656 C C . PHE B 1 139 ? 2.262 -11.578 19.172 1 90.88 139 PHE B C 1
ATOM 2658 O O . PHE B 1 139 ? 1.117 -11.969 18.953 1 90.88 139 PHE B O 1
ATOM 2665 N N . LEU B 1 140 ? 3.234 -12.305 18.844 1 81.12 140 LEU B N 1
ATOM 2666 C CA . LEU B 1 140 ? 3.244 -13.656 18.281 1 81.12 140 LEU B CA 1
ATOM 2667 C C . LEU B 1 140 ? 2.229 -13.773 17.141 1 81.12 140 LEU B C 1
ATOM 2669 O O . LEU B 1 140 ? 2.268 -13.008 16.188 1 81.12 140 LEU B O 1
ATOM 2673 N N . ASP B 1 141 ? 1.238 -14.695 17.453 1 76.94 141 ASP B N 1
ATOM 2674 C CA . ASP B 1 141 ? 0.311 -15.102 16.406 1 76.94 141 ASP B CA 1
ATOM 2675 C C . ASP B 1 141 ? -0.713 -14.008 16.109 1 76.94 141 ASP B C 1
ATOM 2677 O O . ASP B 1 141 ? -1.292 -13.969 15.023 1 76.94 141 ASP B O 1
ATOM 2681 N N . GLU B 1 142 ? -0.84 -13.109 16.922 1 85.81 142 GLU B N 1
ATOM 2682 C CA . GLU B 1 142 ? -1.856 -12.078 16.734 1 85.81 142 GLU B CA 1
ATOM 2683 C C . GLU B 1 142 ? -1.37 -10.992 15.781 1 85.81 142 GLU B C 1
ATOM 2685 O O . GLU B 1 142 ? -2.176 -10.32 15.133 1 85.81 142 GLU B O 1
ATOM 2690 N N . TRP B 1 143 ? -0.1 -10.914 15.664 1 88.31 143 TRP B N 1
ATOM 2691 C CA . TRP B 1 143 ? 0.52 -9.836 14.906 1 88.31 143 TRP B CA 1
ATOM 2692 C C . TRP B 1 143 ? 0.017 -9.82 13.461 1 88.31 143 TRP B C 1
ATOM 2694 O O . TRP B 1 143 ? -0.376 -8.773 12.945 1 88.31 143 TRP B O 1
ATOM 2704 N N . GLY B 1 144 ? -0.097 -11.023 12.883 1 86.25 144 GLY B N 1
ATOM 2705 C CA . GLY B 1 144 ? -0.479 -11.148 11.484 1 86.25 144 GLY B CA 1
ATOM 2706 C C . GLY B 1 144 ? -1.955 -10.898 11.242 1 86.25 144 GLY B C 1
ATOM 2707 O O . GLY B 1 144 ? -2.357 -10.547 10.133 1 86.25 144 GLY B O 1
ATOM 2708 N N . LYS B 1 145 ? -2.713 -10.922 12.305 1 89.19 145 LYS B N 1
ATOM 2709 C CA . LYS B 1 145 ? -4.164 -10.844 12.164 1 89.19 145 LYS B CA 1
ATOM 2710 C C . LYS B 1 145 ? -4.656 -9.406 12.328 1 89.19 145 LYS B C 1
ATOM 2712 O O . LYS B 1 145 ? -5.797 -9.094 11.984 1 89.19 145 LYS B O 1
ATOM 2717 N N . ILE B 1 146 ? -3.836 -8.562 12.867 1 94.62 146 ILE B N 1
ATOM 2718 C CA . ILE B 1 146 ? -4.254 -7.191 13.125 1 94.62 146 ILE B CA 1
ATOM 2719 C C . ILE B 1 146 ? -4.316 -6.418 11.812 1 94.62 146 ILE B C 1
ATOM 2721 O O . ILE B 1 146 ? -3.301 -6.258 11.133 1 94.62 146 ILE B O 1
ATOM 2725 N N . VAL B 1 147 ? -5.492 -5.98 11.508 1 96.12 147 VAL B N 1
ATOM 2726 C CA . VAL B 1 147 ? -5.719 -5.242 10.273 1 96.12 147 VAL B CA 1
ATOM 2727 C C . VAL B 1 147 ? -6.047 -3.783 10.594 1 96.12 147 VAL B C 1
ATOM 2729 O O . VAL B 1 147 ? -5.699 -2.881 9.828 1 96.12 147 VAL B O 1
ATOM 2732 N N . ASP B 1 148 ? -6.664 -3.582 11.695 1 97.5 148 ASP B N 1
ATOM 2733 C CA . ASP B 1 148 ? -7.098 -2.248 12.102 1 97.5 148 ASP B CA 1
ATOM 2734 C C . ASP B 1 148 ? -5.953 -1.471 12.75 1 97.5 148 ASP B C 1
ATOM 2736 O O . ASP B 1 148 ? -5.395 -1.905 13.758 1 97.5 148 ASP B O 1
ATOM 2740 N N . PRO B 1 149 ? -5.672 -0.348 12.172 1 98.38 149 PRO B N 1
ATOM 2741 C CA . PRO B 1 149 ? -4.539 0.415 12.703 1 98.38 149 PRO B CA 1
ATOM 2742 C C . PRO B 1 149 ? -4.777 0.903 14.133 1 98.38 149 PRO B C 1
ATOM 2744 O O . PRO B 1 149 ? -3.832 1.006 14.922 1 98.38 149 PRO B O 1
ATOM 2747 N N . SER B 1 150 ? -6.004 1.23 14.531 1 97.44 150 SER B N 1
ATOM 2748 C CA . SER B 1 150 ? -6.297 1.688 15.883 1 97.44 150 SER B CA 1
ATOM 2749 C C . SER B 1 150 ? -6.062 0.582 16.906 1 97.44 150 SER B C 1
ATOM 2751 O O . SER B 1 150 ? -5.551 0.837 18 1 97.44 150 SER B O 1
ATOM 2753 N N . GLU B 1 151 ? -6.461 -0.58 16.516 1 97.31 151 GLU B N 1
ATOM 2754 C CA . GLU B 1 151 ? -6.18 -1.729 17.375 1 97.31 151 GLU B CA 1
ATOM 2755 C C . GLU B 1 151 ? -4.68 -1.933 17.547 1 97.31 151 GLU B C 1
ATOM 2757 O O . GLU B 1 151 ? -4.207 -2.156 18.672 1 97.31 151 GLU B O 1
ATOM 2762 N N . LEU B 1 152 ? -3.982 -1.866 16.484 1 97.38 152 LEU B N 1
ATOM 2763 C CA . LEU B 1 152 ? -2.531 -2.01 16.531 1 97.38 152 LEU B CA 1
ATOM 2764 C C . LEU B 1 152 ? -1.909 -0.945 17.422 1 97.38 152 LEU B C 1
ATOM 2766 O O . LEU B 1 152 ? -1.063 -1.255 18.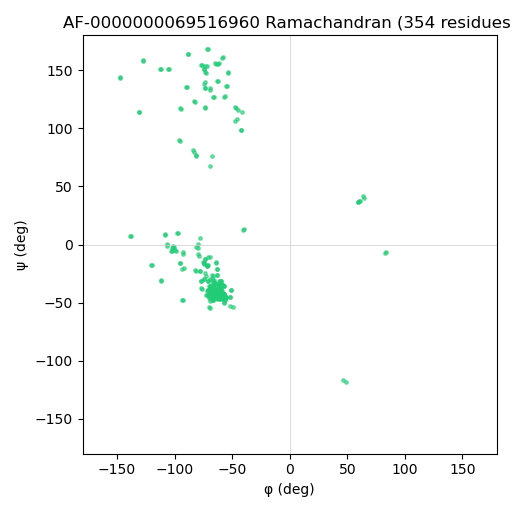266 1 97.38 152 LEU B O 1
ATOM 2770 N N . ALA B 1 153 ? -2.342 0.264 17.234 1 97.38 153 ALA B N 1
ATOM 2771 C CA . ALA B 1 153 ? -1.82 1.366 18.031 1 97.38 153 ALA B CA 1
ATOM 2772 C C . ALA B 1 153 ? -2.053 1.12 19.531 1 97.38 153 ALA B C 1
ATOM 2774 O O . ALA B 1 153 ? -1.171 1.374 20.344 1 97.38 153 ALA B O 1
ATOM 2775 N N . GLY B 1 154 ? -3.264 0.711 19.812 1 96.75 154 GLY B N 1
ATOM 2776 C CA . GLY B 1 154 ? -3.568 0.415 21.203 1 96.75 154 GLY B CA 1
ATOM 2777 C C . GLY B 1 154 ? -2.621 -0.599 21.828 1 96.75 154 GLY B C 1
ATOM 2778 O O . GLY B 1 154 ? -2.113 -0.391 22.922 1 96.75 154 GLY B O 1
ATOM 2779 N N . LYS B 1 155 ? -2.367 -1.62 21.125 1 95.75 155 LYS B N 1
ATOM 2780 C CA . LYS B 1 155 ? -1.489 -2.684 21.609 1 95.75 155 LYS B CA 1
ATOM 2781 C C . LYS B 1 155 ? -0.05 -2.191 21.734 1 95.75 155 LYS B C 1
ATOM 2783 O O . LYS B 1 155 ? 0.625 -2.484 22.719 1 95.75 155 LYS B O 1
ATOM 2788 N N . LEU B 1 156 ? 0.395 -1.457 20.781 1 96.38 156 LEU B N 1
ATOM 2789 C CA . LEU B 1 156 ? 1.771 -0.971 20.766 1 96.38 156 LEU B CA 1
ATOM 2790 C C . LEU B 1 156 ? 1.991 0.075 21.859 1 96.38 156 LEU B C 1
ATOM 2792 O O . LEU B 1 156 ? 3 0.039 22.562 1 96.38 156 LEU B O 1
ATOM 2796 N N . ASP B 1 157 ? 1.101 0.984 21.969 1 96.88 157 ASP B N 1
ATOM 2797 C CA . ASP B 1 157 ? 1.213 2.023 22.984 1 96.88 157 ASP B CA 1
ATOM 2798 C C . ASP B 1 157 ? 1.176 1.42 24.391 1 96.88 157 ASP B C 1
ATOM 2800 O O . ASP B 1 157 ? 1.904 1.862 25.281 1 96.88 157 ASP B O 1
ATOM 2804 N N . GLU B 1 158 ? 0.315 0.472 24.594 1 94.5 158 GLU B N 1
ATOM 2805 C CA . GLU B 1 158 ? 0.264 -0.233 25.859 1 94.5 158 GLU B CA 1
ATOM 2806 C C . GLU B 1 158 ? 1.577 -0.958 26.141 1 94.5 158 GLU B C 1
ATOM 2808 O O . GLU B 1 158 ? 2.078 -0.931 27.281 1 94.5 158 GLU B O 1
ATOM 2813 N N . TYR B 1 159 ? 2.084 -1.609 25.156 1 93.38 159 TYR B N 1
ATOM 2814 C CA . TYR B 1 159 ? 3.357 -2.311 25.281 1 93.38 159 TYR B CA 1
ATOM 2815 C C . TYR B 1 159 ? 4.461 -1.359 25.734 1 93.38 159 TYR B C 1
ATOM 2817 O O . TYR B 1 159 ? 5.223 -1.674 26.656 1 93.38 159 TYR B O 1
ATOM 2825 N N . GLU B 1 160 ? 4.547 -0.246 25.125 1 92.38 160 GLU B N 1
ATOM 2826 C CA . GLU B 1 160 ? 5.59 0.725 25.438 1 92.38 160 GLU B CA 1
ATOM 2827 C C . GLU B 1 160 ? 5.379 1.338 26.828 1 92.38 160 GLU B C 1
ATOM 2829 O O . GLU B 1 160 ? 6.344 1.638 27.531 1 92.38 160 GLU B O 1
ATOM 2834 N N . SER B 1 161 ? 4.109 1.518 27.156 1 90.56 161 SER B N 1
ATOM 2835 C CA . SER B 1 161 ? 3.803 2.074 28.469 1 90.56 161 SER B CA 1
ATOM 2836 C C . SER B 1 161 ? 4.242 1.132 29.594 1 90.56 161 SER B C 1
ATOM 2838 O O . SER B 1 161 ? 4.793 1.572 30.594 1 90.56 161 SER B O 1
ATOM 2840 N N . VAL B 1 162 ? 4.039 -0.083 29.391 1 85.31 162 VAL B N 1
ATOM 2841 C CA . VAL B 1 162 ? 4.379 -1.1 30.375 1 85.31 162 VAL B CA 1
ATOM 2842 C C . VAL B 1 162 ? 5.895 -1.245 30.469 1 85.31 162 VAL B C 1
ATOM 2844 O O . VAL B 1 162 ? 6.453 -1.347 31.562 1 85.31 162 VAL B O 1
ATOM 2847 N N . ARG B 1 163 ? 6.641 -1.201 29.469 1 83.88 163 ARG B N 1
ATOM 2848 C CA . ARG B 1 163 ? 8.086 -1.367 29.438 1 83.88 163 ARG B CA 1
ATOM 2849 C C . ARG B 1 163 ? 8.797 -0.151 30.031 1 83.88 163 ARG B C 1
ATOM 2851 O O . ARG B 1 163 ? 9.812 -0.287 30.703 1 83.88 163 ARG B O 1
ATOM 2858 N N . SER B 1 164 ? 8.305 0.978 29.656 1 79.81 164 SER B N 1
ATOM 2859 C CA . SER B 1 164 ? 8.867 2.201 30.219 1 79.81 164 SER B CA 1
ATOM 2860 C C . SER B 1 164 ? 8.695 2.248 31.719 1 79.81 164 SER B C 1
ATOM 2862 O O . SER B 1 164 ? 9.586 2.707 32.438 1 79.81 164 SER B O 1
ATOM 2864 N N . ALA B 1 165 ? 7.676 1.738 32.188 1 73.44 165 ALA B N 1
ATOM 2865 C CA . ALA B 1 165 ? 7.434 1.66 33.625 1 73.44 165 ALA B CA 1
ATOM 2866 C C . ALA B 1 165 ? 8.391 0.673 34.281 1 73.44 165 ALA B C 1
ATOM 2868 O O . ALA B 1 165 ? 8.891 0.926 35.375 1 73.44 165 ALA B O 1
ATOM 2869 N N . ARG B 1 166 ? 8.633 -0.33 33.656 1 67.69 166 ARG B N 1
ATOM 2870 C CA . ARG B 1 166 ? 9.531 -1.343 34.188 1 67.69 166 ARG B CA 1
ATOM 2871 C C . ARG B 1 166 ? 10.969 -0.847 34.219 1 67.69 166 ARG B C 1
ATOM 2873 O O . ARG B 1 166 ? 11.727 -1.147 35.156 1 67.69 166 ARG B O 1
ATOM 2880 N N . LYS B 1 167 ? 11.312 -0.091 33.188 1 68.06 167 LYS B N 1
ATOM 2881 C CA . LYS B 1 167 ? 12.664 0.455 33.125 1 68.06 167 LYS B CA 1
ATOM 2882 C C . LYS B 1 167 ? 12.891 1.506 34.188 1 68.06 167 LYS B C 1
ATOM 2884 O O . LYS B 1 167 ? 14.008 1.67 34.688 1 68.06 167 LYS B O 1
ATOM 2889 N N . GLN B 1 168 ? 11.875 2.115 34.5 1 62.47 168 GLN B N 1
ATOM 2890 C CA . GLN B 1 168 ? 11.977 3.135 35.531 1 62.47 168 GLN B CA 1
ATOM 2891 C C . GLN B 1 168 ? 12.055 2.504 36.938 1 62.47 168 GLN B C 1
ATOM 2893 O O . GLN B 1 168 ? 12.695 3.049 37.812 1 62.47 168 GLN B O 1
ATOM 2898 N N . ASP B 1 169 ? 11.43 1.404 37.094 1 60.56 169 ASP B N 1
ATOM 2899 C CA . ASP B 1 169 ? 11.453 0.736 38.406 1 60.56 169 ASP B CA 1
ATOM 2900 C C . ASP B 1 169 ? 12.82 0.117 38.656 1 60.56 169 ASP B C 1
ATOM 2902 O O . ASP B 1 169 ? 13.133 -0.22 39.812 1 60.56 169 ASP B O 1
ATOM 2906 N N . PHE B 1 170 ? 13.539 -0.24 37.625 1 54.16 170 PHE B N 1
ATOM 2907 C CA . PHE B 1 170 ? 14.836 -0.805 37.969 1 54.16 170 PHE B CA 1
ATOM 2908 C C . PHE B 1 170 ? 15.859 0.298 38.219 1 54.16 170 PHE B C 1
ATOM 2910 O O . PHE B 1 170 ? 16.312 0.955 37.281 1 54.16 170 PHE B O 1
ATOM 2917 N N . PRO B 1 171 ? 15.953 0.964 39.281 1 49.88 171 PRO B N 1
ATOM 2918 C CA . PRO B 1 171 ? 16.906 1.995 39.719 1 49.88 171 PRO B CA 1
ATOM 2919 C C . PRO B 1 171 ? 18.359 1.61 39.469 1 49.88 171 PRO B C 1
ATOM 2921 O O . PRO B 1 171 ? 18.703 0.429 39.531 1 49.88 171 PRO B O 1
ATOM 2924 N N . LYS B 1 172 ? 19.172 2.404 38.562 1 47.78 172 LYS B N 1
ATOM 2925 C CA . LYS B 1 172 ? 20.625 2.357 38.531 1 47.78 172 LYS B CA 1
ATOM 2926 C C . LYS B 1 172 ? 21.219 2.258 39.938 1 47.78 172 LYS B C 1
ATOM 2928 O O . LYS B 1 172 ? 22.375 2.629 40.188 1 47.78 172 LYS B O 1
ATOM 2933 N N . ALA B 1 173 ? 20.562 2.002 40.875 1 43.38 173 ALA B N 1
ATOM 2934 C CA . ALA B 1 173 ? 21.234 1.98 42.188 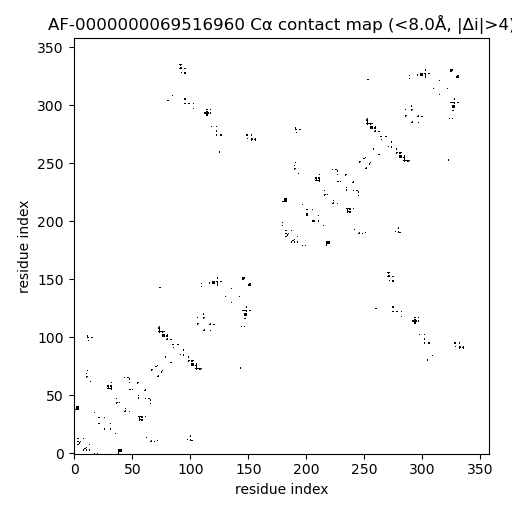1 43.38 173 ALA B CA 1
ATOM 2935 C C . ALA B 1 173 ? 22.5 1.151 42.125 1 43.38 173 ALA B C 1
ATOM 2937 O O . ALA B 1 173 ? 23.5 1.491 42.781 1 43.38 173 ALA B O 1
ATOM 2938 N N . LEU B 1 174 ? 22.391 -0.111 41.656 1 42.62 174 LEU B N 1
ATOM 2939 C CA . LEU B 1 174 ? 23.391 -1.023 42.219 1 42.62 174 LEU B CA 1
ATOM 2940 C C . LEU B 1 174 ? 24.734 -0.867 41.531 1 42.62 174 LEU B C 1
ATOM 2942 O O . LEU B 1 174 ? 25.578 -1.765 41.594 1 42.62 174 LEU B O 1
ATOM 2946 N N . GLU B 1 175 ? 24.844 0.005 40.594 1 39.81 175 GLU B N 1
ATOM 2947 C CA . GLU B 1 175 ? 26.25 0.061 40.219 1 39.81 175 GLU B CA 1
ATOM 2948 C C . GLU B 1 175 ? 27.094 0.673 41.312 1 39.81 175 GLU B C 1
ATOM 2950 O O . GLU B 1 175 ? 27.016 1.877 41.594 1 39.81 175 GLU B O 1
ATOM 2955 N N . ARG B 1 176 ? 27.25 0.054 42.438 1 42.72 176 ARG B N 1
ATOM 2956 C CA . ARG B 1 176 ? 28.203 0.25 43.531 1 42.72 176 ARG B CA 1
ATOM 2957 C C . ARG B 1 176 ? 29.609 0.515 42.969 1 42.72 176 ARG B C 1
ATOM 2959 O O . ARG B 1 176 ? 30.109 -0.246 42.156 1 42.72 176 ARG B O 1
ATOM 2966 N N . LYS B 1 177 ? 30.031 1.677 42.875 1 43.56 177 LYS B N 1
ATOM 2967 C CA . LYS B 1 177 ? 31.453 1.99 42.75 1 43.56 177 LYS B CA 1
ATOM 2968 C C . LYS B 1 177 ? 32.281 1.112 43.688 1 43.56 177 LYS B C 1
ATOM 2970 O O . LYS B 1 177 ? 31.953 0.92 44.844 1 43.56 177 LYS B O 1
ATOM 2975 N N . PRO B 1 178 ? 33.125 0.205 43.219 1 42.72 178 PRO B N 1
ATOM 2976 C CA . PRO B 1 178 ? 34.062 -0.47 44.094 1 42.72 178 PRO B CA 1
ATOM 2977 C C . PRO B 1 178 ? 34.781 0.498 45.031 1 42.72 178 PRO B C 1
ATOM 2979 O O . PRO B 1 178 ? 35.188 1.587 44.625 1 42.72 178 PRO B O 1
ATOM 2982 N N . THR B 1 179 ? 34.469 0.493 46.312 1 34.22 179 THR B N 1
ATOM 2983 C CA . THR B 1 179 ? 35.469 1.066 47.219 1 34.22 179 THR B CA 1
ATOM 2984 C C . THR B 1 179 ? 36.812 0.359 47.094 1 34.22 179 THR B C 1
ATOM 2986 O O . THR B 1 179 ? 36.844 -0.867 46.969 1 34.22 179 THR B O 1
#

Sequence (358 aa):
MQKYDAQVADISLYLAMFERQARTAEIEESEWVSQLMALLPLDLAQIIIKEPEDKMKDYLHIKGVLLERFKMKPETFRVKFTQHQRKSGELWKELIFELRNYLEGWIDGVKVNEFETLKNLMITDQVKRRVSPEVKDHFLDEWGKIVDPSELAGKLDEYESVRSARKQDFPKALERKPTMQKYDAQVADISLYLAMFERQARTAEIEESEWVSQLMALLPLDLAQIIIKEPEDKMKDYLHIKGVLLERFKMKPETFRVKFTQHQRKSGELWKELIFELRNYLEGWIDGVKVNEFETLKNLMITDQVKRRVSPEVKDHFLDEWGKIVDPSELAGKLDEYESVRSARKQDFPKALERKPT

Radius of gyration: 26.79 Å; Cα contacts (8 Å, |Δi|>4): 304; chains: 2; bounding box: 63×75×87 Å

Nearest PDB structures (foldseek):
  7r24-assembly1_A  TM=3.684E-01  e=2.574E-01  Rattus norvegicus
  3h4e-assembly1_D  TM=2.332E-01  e=7.949E+00  Human immunodeficiency virus type 1 (NEW YORK-5 ISOLATE)
  6ecn-assembly1_A  TM=2.199E-01  e=6.358E+00  Human immunodeficiency virus 1
  7rmm-assembly2_C  TM=2.043E-01  e=9.596E+00  Human immunodeficiency virus 1

pLDDT: mean 91.39, std 13.04, range [33.44, 98.81]

Secondary structure (DSSP, 8-state):
-PPP-TTT--HHHHHHHHHHHHHHTT--GGGHHHHHHHHS-HHHHHHHHTS-GGGTT-HHHHHHHHHHHTT--HHHHHHHHHH--PPTT--HHHHHHHHHHHHHHHHHHTT--SHHHHHHHHHHHHHHTTS-HHHHHHHGGGGGG---HHHHHHHHHHHHHHHHHHHHHS-TT------/-PPP-TTT--HHHHHHHHHHHHHHTT--GGGHHHHHHHHS-HHHHHHHHTS-GGGTT-HHHHHHHHHHHTT--HHHHHHHHHH--PPTT--HHHHHHHHHHHHHHHHHHTT--SHHHHHHHHHHHHHHTTS-HHHHHHHGGGGGG---HHHHHHHHHHHHHHHHHHHHHS-GGG-----